Protein AF-A0A7S1F9R4-F1 (afdb_monomer)

Nearest PDB structures (foldseek):
  4js2-assembly1_A  TM=7.825E-01  e=1.448E-15  Homo sapiens
  5bo8-assembly1_B  TM=6.318E-01  e=1.437E-09  Homo sapiens
  5bo9-assembly1_A  TM=6.375E-01  e=2.080E-09  Homo sapiens
  5bo6-assembly1_A  TM=6.435E-01  e=1.528E-09  Homo sapiens
  5bo9-assembly1_B  TM=6.107E-01  e=9.334E-10  Homo sapiens

Radius of gyration: 26.13 Å; Cα contacts (8 Å, |Δi|>4): 591; chains: 1; bounding box: 74×74×61 Å

InterPro domains:
  IPR001675 Glycosyl transferase family 29 [PF00777] (123-330)
  IPR038578 GT29-like superfamiliy [G3DSA:3.90.1480.20] (81-350)

Organism: Noctiluca scintillans (NCBI:txid2966)

Secondary structure (DSSP, 8-state):
----------------------------------PPPP-----------PPPHHHHHHHHHHHHHHHHHH-----------------HHHHH--SHHHHHHHHHHHHHSTTTSGGGEEETTSPBSPP--SEEEEE--BGGGGG---HHHHTTSSEEEEETT---TT-HHHH-S--SEEEE-HHHHHHHHTTSSGGG--TT-EEEE--STTTTSS--SS-HHHHHHHHHHHHHH-TTSEEEEE-SHHHHHHHHHHHHHH---S-SS-S-HHHHHHHHHHHH-SEEEEET-S--TTGGGS-SBTTBTT----STTT-TTHHHHHHHHHHT---S-HHHHSEEEEE-GGG-----

pLDDT: mean 75.95, std 26.46, range [22.39, 98.88]

Sequence (352 aa):
RKVQCSKFVCIMLLSGVAGFLLLHGFFVFSCGAVSPRFLSLHSTDADPVLPSPAQMLAAARTASVTAGKALNVSWPHLPTLFSVARGSEAQRLSSQHELLCNLKQTILLDGVRLRTMAAYNGPTVPHNGGTCAVVSSSGVLSRHTHGAAIDAADHIFRFNLAPTLGQGLLSGRREEYRFVNEKVLGMWTNWEEVEMLQPGIKYSASCSLCGVGTNQAVTADQYVDLVMQVSRTHPGVQMFASDLKLEFVLKEFFDRLYGVGPSPAGVTTGAVGMAVALATCDEVRAYGMADSSAASSAPYHYWDPTHFGLDDIHHRTFNAEKDLWRRLASNSDVDATDVAVIPGLSRVQCPR

Mean predicted aligned error: 13.95 Å

Solvent-accessible surface area (backbone atoms only — not comparable to full-atom values): 20298 Å² total; per-residue (Å²): 143,83,85,79,86,75,87,76,85,79,81,82,77,89,76,90,79,90,86,90,87,83,91,88,86,89,86,88,85,86,87,84,91,79,87,79,84,89,78,92,76,87,86,76,93,71,84,82,79,76,74,51,73,69,53,52,53,50,51,51,52,52,50,54,57,50,54,62,66,72,49,85,66,77,72,70,78,75,72,94,68,82,70,70,71,65,14,78,48,42,66,65,51,70,47,45,66,53,46,52,38,55,50,38,50,64,49,62,38,94,90,39,37,61,66,36,33,24,25,87,90,55,67,43,71,69,77,68,44,58,39,30,22,37,45,47,58,31,12,43,36,65,80,46,71,43,3,66,66,42,57,66,35,78,39,31,38,38,50,65,86,62,73,41,83,96,29,38,58,33,70,8,69,70,73,37,33,40,34,29,38,54,67,57,38,50,34,43,66,71,68,40,77,47,86,73,69,47,71,82,34,37,35,35,40,42,58,30,36,43,54,54,18,79,30,59,90,37,46,62,67,56,47,52,49,37,58,48,47,43,48,68,76,40,73,70,44,50,51,28,34,51,75,50,55,56,45,41,53,51,35,52,49,47,31,59,31,38,56,56,62,91,22,46,25,19,41,53,65,64,55,55,49,48,54,51,44,31,67,24,16,47,29,30,40,26,35,38,49,34,58,35,79,56,52,82,80,28,26,41,30,50,91,37,86,82,48,69,66,77,64,43,84,46,21,50,45,51,64,59,51,14,45,47,44,38,55,47,26,78,58,88,54,27,62,83,66,38,41,23,40,27,74,4,46,81,73,58,86,60,88,132

Structure (mmCIF, N/CA/C/O backbone):
data_AF-A0A7S1F9R4-F1
#
_entry.id   AF-A0A7S1F9R4-F1
#
loop_
_atom_site.group_PDB
_atom_site.id
_atom_site.type_symbol
_atom_site.label_atom_id
_atom_site.label_alt_id
_atom_site.label_comp_id
_atom_site.label_asym_id
_atom_site.label_entity_id
_atom_site.label_seq_id
_atom_site.pdbx_PDB_ins_code
_atom_site.Cartn_x
_atom_site.Cartn_y
_atom_site.Cartn_z
_atom_site.occupancy
_atom_site.B_iso_or_equiv
_atom_site.auth_seq_id
_atom_site.auth_comp_id
_ato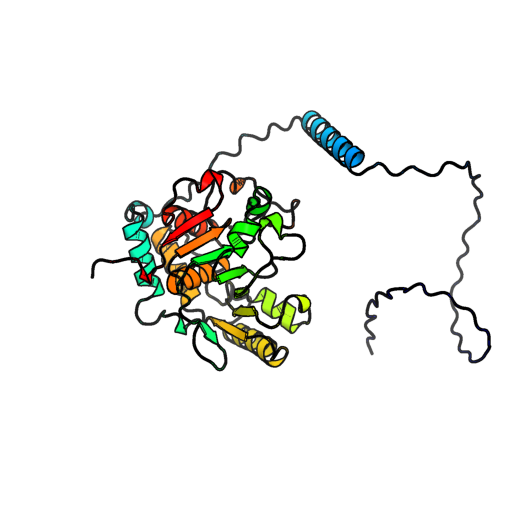m_site.auth_asym_id
_atom_site.auth_atom_id
_atom_site.pdbx_PDB_model_num
ATOM 1 N N . ARG A 1 1 ? -22.858 37.198 12.235 1.00 38.06 1 ARG A N 1
ATOM 2 C CA . ARG A 1 1 ? -23.026 37.680 10.841 1.00 38.06 1 ARG A CA 1
ATOM 3 C C . ARG A 1 1 ? -21.720 37.487 10.076 1.00 38.06 1 ARG A C 1
ATOM 5 O O . ARG A 1 1 ? -20.854 38.343 10.154 1.00 38.06 1 ARG A O 1
ATOM 12 N N . LYS A 1 2 ? -21.597 36.366 9.369 1.00 26.11 2 LYS A N 1
ATOM 13 C CA . LYS A 1 2 ? -20.802 36.179 8.148 1.00 26.11 2 LYS A CA 1
ATOM 14 C C . LYS A 1 2 ? -21.573 35.104 7.384 1.00 26.11 2 LYS A C 1
ATOM 16 O O . LYS A 1 2 ? -21.670 33.981 7.855 1.00 26.11 2 LYS A O 1
ATOM 21 N N . VAL A 1 3 ? -22.274 35.515 6.333 1.00 26.28 3 VAL A N 1
ATOM 22 C CA . VAL A 1 3 ? -23.028 34.621 5.448 1.00 26.28 3 VAL A CA 1
ATOM 23 C C . VAL A 1 3 ? -22.028 34.138 4.409 1.00 26.28 3 VAL A C 1
ATOM 25 O O . VAL A 1 3 ? -21.423 34.954 3.719 1.00 26.28 3 VAL A O 1
ATOM 28 N N . GLN A 1 4 ? -21.797 32.833 4.366 1.00 26.23 4 GLN A N 1
ATOM 29 C CA . GLN A 1 4 ? -20.890 32.192 3.425 1.00 26.23 4 GLN A CA 1
ATOM 30 C C . GLN A 1 4 ? -21.742 31.709 2.247 1.00 26.23 4 GLN A C 1
ATOM 32 O O . GLN A 1 4 ? -22.592 30.834 2.401 1.00 26.23 4 GLN A O 1
ATOM 37 N N . CYS A 1 5 ? -21.581 32.349 1.088 1.00 26.25 5 CYS A N 1
ATOM 38 C CA . CYS A 1 5 ? -22.280 31.968 -0.134 1.00 26.25 5 CYS A CA 1
ATOM 39 C C . CYS A 1 5 ? -21.805 30.582 -0.581 1.00 26.25 5 CYS A C 1
ATOM 41 O O . CYS A 1 5 ? -20.669 30.420 -1.024 1.00 26.25 5 CYS A O 1
ATOM 43 N N . SER A 1 6 ? -22.688 29.593 -0.472 1.00 28.16 6 SER A N 1
ATOM 44 C CA . SER A 1 6 ? -22.505 28.282 -1.090 1.00 28.16 6 SER A CA 1
ATOM 45 C C . SER A 1 6 ? -22.697 28.415 -2.600 1.00 28.16 6 SER A C 1
ATOM 47 O O . SER A 1 6 ? -23.710 28.947 -3.058 1.00 28.16 6 SER A O 1
ATOM 49 N N . LYS A 1 7 ? -21.724 27.937 -3.382 1.00 27.83 7 LYS A N 1
ATOM 50 C CA . LYS A 1 7 ? -21.878 27.718 -4.823 1.00 27.83 7 LYS A CA 1
ATOM 51 C C . LYS A 1 7 ? -22.879 26.577 -5.021 1.00 27.83 7 LYS A C 1
ATOM 53 O O . LYS A 1 7 ? -22.506 25.414 -4.956 1.00 27.83 7 LYS A O 1
ATOM 58 N N . PHE A 1 8 ? -24.145 26.907 -5.256 1.00 26.06 8 PHE A N 1
ATOM 59 C CA . PHE A 1 8 ? -25.104 25.952 -5.803 1.00 26.06 8 PHE A CA 1
ATOM 60 C C . PHE A 1 8 ? -24.901 25.876 -7.317 1.00 26.06 8 PHE A C 1
ATOM 62 O O . PHE A 1 8 ? -25.168 26.834 -8.041 1.00 26.06 8 PHE A O 1
ATOM 69 N N . VAL A 1 9 ? -24.417 24.730 -7.793 1.00 24.84 9 VAL A N 1
ATOM 70 C CA . VAL A 1 9 ? -24.520 24.351 -9.203 1.00 24.84 9 VAL A CA 1
ATOM 71 C C . VAL A 1 9 ? -25.974 23.956 -9.440 1.00 24.84 9 VAL A C 1
ATOM 73 O O . VAL A 1 9 ? -26.432 22.908 -8.997 1.00 24.84 9 VAL A O 1
ATOM 76 N N . CYS A 1 10 ? -26.719 24.842 -10.094 1.00 22.67 10 CYS A N 1
ATOM 77 C CA . CYS A 1 10 ? -28.071 24.564 -10.547 1.00 22.67 10 CYS A CA 1
ATOM 78 C C . CYS A 1 10 ? -27.974 23.758 -11.850 1.00 22.67 10 CYS A C 1
ATOM 80 O O . CYS A 1 10 ? -27.590 24.295 -12.889 1.00 22.67 10 CYS A O 1
ATOM 82 N N . ILE A 1 11 ? -28.280 22.461 -11.792 1.00 25.50 11 ILE A N 1
ATOM 83 C CA . ILE A 1 11 ? -28.490 21.637 -12.985 1.00 25.50 11 ILE A CA 1
ATOM 84 C C . ILE A 1 11 ? -29.839 22.065 -13.573 1.00 25.50 11 ILE A C 1
ATOM 86 O O . ILE A 1 11 ? -30.894 21.706 -13.052 1.00 25.50 11 ILE A O 1
ATOM 90 N N . MET A 1 12 ? -29.817 22.863 -14.644 1.00 23.34 12 MET A N 1
ATOM 91 C CA . MET A 1 12 ? -31.010 23.100 -15.457 1.00 23.34 12 MET A CA 1
ATOM 92 C C . MET A 1 12 ? -31.365 21.811 -16.204 1.00 23.34 12 MET A C 1
ATOM 94 O O . MET A 1 12 ? -30.753 21.470 -17.214 1.00 23.34 12 MET A O 1
ATOM 98 N N . LEU A 1 13 ? -32.390 21.117 -15.716 1.00 25.91 13 LEU A N 1
ATOM 99 C CA . LEU A 1 13 ? -33.173 20.188 -16.518 1.00 25.91 13 LEU A CA 1
ATOM 100 C C . LEU A 1 13 ? -34.114 21.007 -17.408 1.00 25.91 13 LEU A C 1
ATOM 102 O O . LEU A 1 13 ? -35.089 21.593 -16.940 1.00 25.91 13 LEU A O 1
ATOM 106 N N . LEU A 1 14 ? -33.809 21.052 -18.704 1.00 26.67 14 LEU A N 1
ATOM 107 C CA . LEU A 1 14 ? -34.729 21.527 -19.731 1.00 26.67 14 LEU A CA 1
ATOM 108 C C . LEU A 1 14 ? -35.898 20.539 -19.843 1.00 26.67 14 LEU A C 1
ATOM 110 O O . LEU A 1 14 ? -35.765 19.470 -20.431 1.00 26.67 14 LEU A O 1
ATOM 114 N N . SER A 1 15 ? -37.058 20.913 -19.313 1.00 31.00 15 SER A N 1
ATOM 115 C CA . SER A 1 15 ? -38.340 20.376 -19.771 1.00 31.00 15 SER A CA 1
ATOM 116 C C . SER A 1 15 ? -39.285 21.552 -19.991 1.00 31.00 15 SER A C 1
ATOM 118 O O . SER A 1 15 ? -39.686 22.244 -19.059 1.00 31.00 15 SER A O 1
ATOM 120 N N . GLY A 1 16 ? -39.540 21.857 -21.261 1.00 25.91 16 GLY A N 1
ATOM 121 C CA . GLY A 1 16 ? -40.455 22.912 -21.664 1.00 25.91 16 GLY A CA 1
ATOM 122 C C . GLY A 1 16 ? -41.860 22.353 -21.816 1.00 25.91 16 GLY A C 1
ATOM 123 O O . GLY A 1 16 ? -42.092 21.575 -22.732 1.00 25.91 16 GLY A O 1
ATOM 124 N N . VAL A 1 17 ? -42.790 22.790 -20.965 1.00 29.62 17 VAL A N 1
ATOM 125 C CA . VAL A 1 17 ? -44.223 22.874 -21.282 1.00 29.62 17 VAL A CA 1
ATOM 126 C C . VAL A 1 17 ? -44.795 24.111 -20.574 1.00 29.62 17 VAL A C 1
ATOM 128 O O . VAL A 1 17 ? -44.450 24.411 -19.436 1.00 29.62 17 VAL A O 1
ATOM 131 N N . ALA A 1 18 ? -45.609 24.860 -21.313 1.00 30.45 18 ALA A N 1
ATOM 132 C CA . ALA A 1 18 ? -46.103 26.208 -21.048 1.00 30.45 18 ALA A CA 1
ATOM 133 C C . ALA A 1 18 ? -47.090 26.351 -19.867 1.00 30.45 18 ALA A C 1
ATOM 135 O O . ALA A 1 18 ? -47.850 25.432 -19.576 1.00 30.45 18 ALA A O 1
ATOM 136 N N . GLY A 1 19 ? -47.172 27.556 -19.279 1.00 27.08 19 GLY A N 1
ATOM 137 C CA . GLY A 1 19 ? -48.288 27.959 -18.407 1.00 27.08 19 GLY A CA 1
ATOM 138 C C . GLY A 1 19 ? -48.061 29.268 -17.631 1.00 27.08 19 GLY A C 1
ATOM 139 O O . GLY A 1 19 ? -47.120 29.373 -16.860 1.00 27.08 19 GLY A O 1
ATOM 140 N N . PHE A 1 20 ? -48.925 30.260 -17.864 1.00 27.08 20 PHE A N 1
ATOM 141 C CA . PHE A 1 20 ? -48.935 31.648 -17.359 1.00 27.08 20 PHE A CA 1
ATOM 142 C C . PHE A 1 20 ? -49.346 31.840 -15.873 1.00 27.08 20 PHE A C 1
ATOM 144 O O . PHE A 1 20 ? -50.012 30.974 -15.319 1.00 27.08 20 PHE A O 1
ATOM 151 N N . LEU A 1 21 ? -49.085 33.070 -15.365 1.00 25.28 21 LEU A N 1
ATOM 152 C CA . LEU A 1 21 ? -49.676 33.865 -14.240 1.00 25.28 21 LEU A CA 1
ATOM 153 C C . LEU A 1 21 ? -48.708 34.149 -13.061 1.00 25.28 21 LEU A C 1
ATOM 155 O O . LEU A 1 21 ? -48.327 33.239 -12.342 1.00 25.28 21 LEU A O 1
ATOM 159 N N . LEU A 1 22 ? -48.108 35.350 -12.941 1.00 24.30 22 LEU A N 1
ATOM 160 C CA . LEU A 1 22 ? -48.592 36.686 -12.486 1.00 24.30 22 LEU A CA 1
ATOM 161 C C . LEU A 1 22 ? -48.424 36.952 -10.963 1.00 24.30 22 LEU A C 1
ATOM 163 O O . LEU A 1 22 ? -49.172 36.398 -10.172 1.00 24.30 22 LEU A O 1
ATOM 167 N N . LEU A 1 23 ? -47.501 37.895 -10.653 1.00 23.89 23 LEU A N 1
ATOM 168 C CA . LEU A 1 23 ? -47.468 38.960 -9.602 1.00 23.89 23 LEU A CA 1
ATOM 169 C C . LEU A 1 23 ? -47.674 38.561 -8.113 1.00 23.89 23 LEU A C 1
ATOM 171 O O . LEU A 1 23 ? -48.545 37.775 -7.794 1.00 23.89 23 LEU A O 1
ATOM 175 N N . HIS A 1 24 ? -46.968 39.067 -7.090 1.00 25.34 24 HIS A N 1
ATOM 176 C CA . HIS A 1 24 ? -46.414 40.396 -6.769 1.00 25.34 24 HIS A CA 1
ATOM 177 C C . HIS A 1 24 ? -45.366 40.275 -5.629 1.00 25.34 24 HIS A C 1
ATOM 179 O O . HIS A 1 24 ? -45.478 39.371 -4.807 1.00 25.34 24 HIS A O 1
ATOM 185 N N . GLY A 1 25 ? -44.465 41.263 -5.469 1.00 23.95 25 GLY A N 1
ATOM 186 C CA . GLY A 1 25 ? -43.929 41.615 -4.136 1.00 23.95 25 GLY A CA 1
ATOM 187 C C . GLY A 1 25 ? -42.475 42.097 -4.076 1.00 23.95 25 GLY A C 1
ATOM 188 O O . GLY A 1 25 ? -41.561 41.296 -3.964 1.00 23.95 25 GLY A O 1
ATOM 189 N N . PHE A 1 26 ? -42.282 43.416 -4.116 1.00 22.89 26 PHE A N 1
ATOM 190 C CA . PHE A 1 26 ? -41.018 44.165 -4.058 1.00 22.89 26 PHE A CA 1
ATOM 191 C C . PHE A 1 26 ? -40.194 43.977 -2.764 1.00 22.89 26 PHE A C 1
ATOM 193 O O . PHE A 1 26 ? -40.776 43.915 -1.691 1.00 22.89 26 PHE A O 1
ATOM 200 N N . PHE A 1 27 ? -38.857 44.091 -2.850 1.00 23.61 27 PHE A N 1
ATOM 201 C CA . PHE A 1 27 ? -38.107 45.180 -2.192 1.00 23.61 27 PHE A CA 1
ATOM 202 C C . PHE A 1 27 ? -36.740 45.416 -2.860 1.00 23.61 27 PHE A C 1
ATOM 204 O O . PHE A 1 27 ? -35.971 44.499 -3.131 1.00 23.61 27 PHE A O 1
ATOM 211 N N . VAL A 1 28 ? -36.494 46.693 -3.144 1.00 22.69 28 VAL A N 1
ATOM 212 C CA . VAL A 1 28 ? -35.350 47.297 -3.837 1.00 22.69 28 VAL A CA 1
ATOM 213 C C . VAL A 1 28 ? -34.252 47.635 -2.828 1.00 22.69 28 VAL A C 1
ATOM 215 O O . VAL A 1 28 ? -34.562 48.195 -1.782 1.00 22.69 28 VAL A O 1
ATOM 218 N N . PHE A 1 29 ? -32.981 47.432 -3.187 1.00 23.36 29 PHE A N 1
ATOM 219 C CA . PHE A 1 29 ? -31.906 48.358 -2.812 1.00 23.36 29 PHE A CA 1
ATOM 220 C C . PHE A 1 29 ? -30.959 48.557 -4.002 1.00 23.36 29 PHE A C 1
ATOM 222 O O . PHE A 1 29 ? -30.421 47.609 -4.565 1.00 23.36 29 PHE A O 1
ATOM 229 N N . SER A 1 30 ? -30.825 49.821 -4.396 1.00 22.39 30 SER A N 1
ATOM 230 C CA . SER A 1 30 ? -30.003 50.337 -5.490 1.00 22.39 30 SER A CA 1
ATOM 231 C C . SER A 1 30 ? -28.603 50.688 -4.987 1.00 22.39 30 SER A C 1
ATOM 233 O O . SER A 1 30 ? -28.495 51.241 -3.894 1.00 22.39 30 SER A O 1
ATOM 235 N N . CYS A 1 31 ? -27.562 50.441 -5.791 1.00 22.72 31 CYS A N 1
ATOM 236 C CA . CYS A 1 31 ? -26.607 51.490 -6.174 1.00 22.72 31 CYS A CA 1
ATOM 237 C C . CYS A 1 31 ? -25.610 51.008 -7.244 1.00 22.72 31 CYS A C 1
ATOM 239 O O . CYS A 1 31 ? -24.979 49.968 -7.077 1.00 22.72 31 CYS A O 1
ATOM 241 N N . GLY A 1 32 ? -25.400 51.836 -8.276 1.00 23.31 32 GLY A N 1
ATOM 242 C CA . GLY A 1 32 ? -24.143 51.889 -9.035 1.00 23.31 32 GLY A CA 1
ATOM 243 C C . GLY A 1 32 ? -24.205 51.457 -10.501 1.00 23.31 32 GLY A C 1
ATOM 244 O O . GLY A 1 32 ? -23.735 50.381 -10.847 1.00 23.31 32 GLY A O 1
ATOM 245 N N . ALA A 1 33 ? -24.717 52.326 -11.377 1.00 24.28 33 ALA A N 1
ATOM 246 C CA . ALA A 1 33 ? -24.547 52.205 -12.823 1.00 24.28 33 ALA A CA 1
ATOM 247 C C . ALA A 1 33 ? -23.170 52.743 -13.256 1.00 24.28 33 ALA A C 1
ATOM 249 O O . ALA A 1 33 ? -22.833 53.888 -12.958 1.00 24.28 33 ALA A O 1
ATOM 250 N N . VAL A 1 34 ? -22.417 51.951 -14.023 1.00 26.95 34 VAL A N 1
ATOM 251 C CA . VAL A 1 34 ? -21.346 52.432 -14.909 1.00 26.95 34 VAL A CA 1
ATOM 252 C C . VAL A 1 34 ? -21.624 51.859 -16.299 1.00 26.95 34 VAL A C 1
ATOM 254 O O . VAL A 1 34 ? -21.733 50.651 -16.484 1.00 26.95 34 VAL A O 1
ATOM 257 N N . SER A 1 35 ? -21.819 52.762 -17.255 1.00 26.02 35 SER A N 1
ATOM 258 C CA . SER A 1 35 ? -22.168 52.496 -18.653 1.00 26.02 35 SER A CA 1
ATOM 259 C C . SER A 1 35 ? -20.985 51.919 -19.443 1.00 26.02 35 SER A C 1
ATOM 261 O O . SER A 1 35 ? -19.880 52.451 -19.310 1.00 26.02 35 SER A O 1
ATOM 263 N N . PRO A 1 36 ? -21.184 50.932 -20.337 1.00 30.08 36 PRO A N 1
ATOM 264 C CA . PRO A 1 36 ? -20.263 50.683 -21.431 1.00 30.08 36 PRO A CA 1
ATOM 265 C C . PRO A 1 36 ? -20.823 51.225 -22.752 1.00 30.08 36 PRO A C 1
ATOM 267 O O . PRO A 1 36 ? -21.948 50.942 -23.166 1.00 30.08 36 PRO A O 1
ATOM 270 N N . ARG A 1 37 ? -19.982 52.010 -23.430 1.00 25.92 37 ARG A N 1
ATOM 271 C CA . ARG A 1 37 ? -20.163 52.458 -24.812 1.00 25.92 37 ARG A CA 1
ATOM 272 C C . ARG A 1 37 ? -20.287 51.256 -25.752 1.00 25.92 37 ARG A C 1
ATOM 274 O O . ARG A 1 37 ? -19.451 50.358 -25.727 1.00 25.92 37 ARG A O 1
ATOM 281 N N . PHE A 1 38 ? -21.289 51.316 -26.623 1.00 25.30 38 PHE A N 1
ATOM 282 C CA . PHE A 1 38 ? -21.416 50.484 -27.813 1.00 25.30 38 PHE A CA 1
ATOM 283 C C . PHE A 1 38 ? -20.233 50.717 -28.765 1.00 25.30 38 PHE A C 1
ATOM 285 O O . PHE A 1 38 ? -19.965 51.852 -29.160 1.00 25.30 38 PHE A O 1
ATOM 292 N N . LEU A 1 39 ? -19.586 49.632 -29.185 1.00 26.33 39 LEU A N 1
ATOM 293 C CA . LEU A 1 39 ? -18.803 49.567 -30.416 1.00 26.33 39 LEU A CA 1
ATOM 294 C C . LEU A 1 39 ? -19.370 48.420 -31.252 1.00 26.33 39 LEU A C 1
ATOM 296 O O . LEU A 1 39 ? -19.278 47.252 -30.886 1.00 26.33 39 LEU A O 1
ATOM 300 N N . SER A 1 40 ? -20.018 48.805 -32.347 1.00 26.56 40 SER A N 1
ATOM 301 C CA . SER A 1 40 ? -20.500 47.929 -33.410 1.00 26.56 40 SER A CA 1
ATOM 302 C C . SER A 1 40 ? -19.309 47.364 -34.181 1.00 26.56 40 SER A C 1
ATOM 304 O O . SER A 1 40 ? -18.517 48.136 -34.721 1.00 26.56 40 SER A O 1
ATOM 306 N N . LEU A 1 41 ? -19.214 46.040 -34.287 1.00 27.34 41 LEU A N 1
ATOM 307 C CA . LEU A 1 41 ? -18.393 45.358 -35.286 1.00 27.34 41 LEU A CA 1
ATOM 308 C C . LEU A 1 41 ? -19.273 44.340 -36.015 1.00 27.34 41 LEU A C 1
ATOM 310 O O . LEU A 1 41 ? -19.926 43.505 -35.395 1.00 27.34 41 LEU A O 1
ATOM 314 N N . HIS A 1 42 ? -19.319 44.488 -37.338 1.00 29.83 42 HIS A N 1
ATOM 315 C CA . HIS A 1 42 ? -20.077 43.670 -38.276 1.00 29.83 42 HIS A CA 1
ATOM 316 C C . HIS A 1 42 ? -19.730 42.179 -38.163 1.00 29.83 42 HIS A C 1
ATOM 318 O O . HIS A 1 42 ? -18.557 41.808 -38.212 1.00 29.83 42 HIS A O 1
ATOM 324 N N . SER A 1 43 ? -20.762 41.336 -38.079 1.00 28.81 43 SER A N 1
ATOM 325 C CA . SER A 1 43 ? -20.664 39.890 -38.258 1.00 28.81 43 SER A CA 1
ATOM 326 C C . SER A 1 43 ? -20.485 39.557 -39.740 1.00 28.81 43 SER A C 1
ATOM 328 O O . SER A 1 43 ? -21.242 40.020 -40.592 1.00 28.81 43 SER A O 1
ATOM 330 N N . THR A 1 44 ? -19.494 38.725 -40.042 1.00 32.69 44 THR A N 1
ATOM 331 C CA . THR A 1 44 ? -19.515 37.879 -41.238 1.00 32.69 44 THR A CA 1
ATOM 332 C C . THR A 1 44 ? -19.640 36.448 -40.740 1.00 32.69 44 THR A C 1
ATOM 334 O O . THR A 1 44 ? -18.852 36.009 -39.904 1.00 32.69 44 THR A O 1
ATOM 337 N N . ASP A 1 45 ? -20.709 35.787 -41.174 1.00 39.31 45 ASP A N 1
ATOM 338 C CA . ASP A 1 45 ? -21.071 34.426 -40.800 1.00 39.31 45 ASP A CA 1
ATOM 339 C C . ASP A 1 45 ? -20.046 33.419 -41.330 1.00 39.31 45 ASP A C 1
ATOM 341 O O . ASP A 1 45 ? -19.859 33.278 -42.539 1.00 39.31 45 ASP A O 1
ATOM 345 N N . ALA A 1 46 ? -19.424 32.688 -40.408 1.00 37.94 46 ALA A N 1
ATOM 346 C CA . ALA A 1 46 ? -18.921 31.338 -40.621 1.00 37.94 46 ALA A CA 1
ATOM 347 C C . ALA A 1 46 ? -18.797 30.664 -39.246 1.00 37.94 46 ALA A C 1
ATOM 349 O O . ALA A 1 46 ? -17.937 31.035 -38.444 1.00 37.94 46 ALA A O 1
ATOM 350 N N . ASP A 1 47 ? -19.665 29.692 -38.964 1.00 34.38 47 ASP A N 1
ATOM 351 C CA . ASP A 1 47 ? -19.565 28.866 -37.760 1.00 34.38 47 ASP A CA 1
ATOM 352 C C . ASP A 1 47 ? -18.197 28.157 -37.719 1.00 34.38 47 ASP A C 1
ATOM 354 O O . ASP A 1 47 ? -17.814 27.500 -38.697 1.00 34.38 47 ASP A O 1
ATOM 358 N N . PRO A 1 48 ? -17.429 28.241 -36.616 1.00 37.75 48 PRO A N 1
ATOM 359 C CA . PRO A 1 48 ? -16.175 27.516 -36.514 1.00 37.75 48 PRO A CA 1
ATOM 360 C C . PRO A 1 48 ? -16.467 26.021 -36.351 1.00 37.75 48 PRO A C 1
ATOM 362 O O . PRO A 1 48 ? -16.946 25.565 -35.313 1.00 37.75 48 PRO A O 1
ATOM 365 N N . VAL A 1 49 ? -16.146 25.238 -37.382 1.00 47.34 49 VAL A N 1
ATOM 366 C CA . VAL A 1 49 ? -16.140 23.773 -37.309 1.00 47.34 49 VAL A CA 1
ATOM 367 C C . VAL A 1 49 ? -15.090 23.350 -36.281 1.00 47.34 49 VAL A C 1
ATOM 369 O O . VAL A 1 49 ? -13.887 23.497 -36.506 1.00 47.34 49 VAL A O 1
ATOM 372 N N . LEU A 1 50 ? -15.544 22.836 -35.136 1.00 41.12 50 LEU A N 1
ATOM 373 C CA . LEU A 1 50 ? -14.666 22.261 -34.120 1.00 41.12 50 LEU A CA 1
ATOM 374 C C . LEU A 1 50 ? -13.939 21.031 -34.697 1.00 41.12 50 LEU A C 1
ATOM 376 O O . LEU A 1 50 ? -14.585 20.170 -35.303 1.00 41.12 50 LEU A O 1
ATOM 380 N N . PRO A 1 51 ? -12.609 20.921 -34.525 1.00 45.53 51 PRO A N 1
ATOM 381 C CA . PRO A 1 51 ? -11.849 19.791 -35.039 1.00 45.53 51 PRO A CA 1
ATOM 382 C C . PRO A 1 51 ? -12.298 18.489 -34.372 1.00 45.53 51 PRO A C 1
ATOM 384 O O . PRO A 1 51 ? -12.551 18.436 -33.169 1.00 45.53 51 PRO A O 1
ATOM 387 N N . SER A 1 52 ? -12.360 17.411 -35.153 1.00 52.88 52 SER A N 1
ATOM 388 C CA . SER A 1 52 ? -12.645 16.077 -34.619 1.00 52.88 52 SER A CA 1
ATOM 389 C C . SER A 1 52 ? -11.571 15.645 -33.604 1.00 52.88 52 SER A C 1
ATOM 391 O O . SER A 1 52 ? -10.416 16.077 -33.705 1.00 52.88 52 SER A O 1
ATOM 393 N N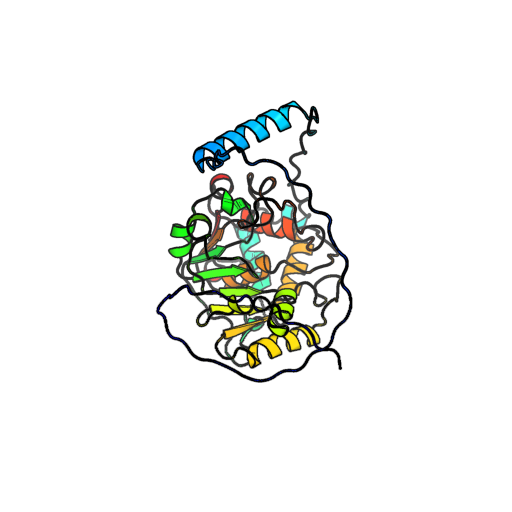 . PRO A 1 53 ? -11.880 14.730 -32.665 1.00 42.06 53 PRO A N 1
ATOM 394 C CA . PRO A 1 53 ? -10.903 14.227 -31.695 1.00 42.06 53 PRO A CA 1
ATOM 395 C C . PRO A 1 53 ? -9.619 13.687 -32.343 1.00 42.06 53 PRO A C 1
ATOM 397 O O . PRO A 1 53 ? -8.527 13.866 -31.808 1.00 42.06 53 PRO A O 1
ATOM 400 N N . ALA A 1 54 ? -9.724 13.096 -33.538 1.00 43.53 54 ALA A N 1
ATOM 401 C CA . ALA A 1 54 ? -8.576 12.626 -34.311 1.00 43.53 54 ALA A CA 1
ATOM 402 C C . ALA A 1 54 ? -7.686 13.777 -34.821 1.00 43.53 54 ALA A C 1
ATOM 404 O O . ALA A 1 54 ? -6.460 13.665 -34.803 1.00 43.53 54 ALA A O 1
ATOM 405 N N . GLN A 1 55 ? -8.283 14.902 -35.223 1.00 44.53 55 GLN A N 1
ATOM 406 C CA . GLN A 1 55 ? -7.558 16.103 -35.650 1.00 44.53 55 GLN A CA 1
ATOM 407 C C . GLN A 1 55 ? -6.904 16.823 -34.467 1.00 44.53 55 GLN A C 1
ATOM 409 O O . GLN A 1 55 ? -5.774 17.290 -34.593 1.00 44.53 55 GLN A O 1
ATOM 414 N N . MET A 1 56 ? -7.553 16.842 -33.298 1.00 42.56 56 MET A N 1
ATOM 415 C CA . MET A 1 56 ? -6.948 17.360 -32.065 1.00 42.56 56 MET A CA 1
ATOM 416 C C . MET A 1 56 ? -5.758 16.501 -31.612 1.00 42.56 56 MET A C 1
ATOM 418 O O . MET A 1 56 ? -4.720 17.038 -31.224 1.00 42.56 56 MET A O 1
ATOM 422 N N . LEU A 1 57 ? -5.863 15.172 -31.732 1.00 40.56 57 LEU A N 1
ATOM 423 C CA . LEU A 1 57 ? -4.784 14.242 -31.389 1.00 40.56 57 LEU A CA 1
ATOM 424 C C . LEU A 1 57 ? -3.595 14.349 -32.359 1.00 40.56 57 LEU A C 1
ATOM 426 O O . LEU A 1 57 ? -2.440 14.289 -31.936 1.00 40.56 57 LEU A O 1
ATOM 430 N N . ALA A 1 58 ? -3.863 14.544 -33.654 1.00 40.47 58 ALA A N 1
ATOM 431 C CA . ALA A 1 58 ? -2.829 14.788 -34.655 1.00 40.47 58 ALA A CA 1
ATOM 432 C C . ALA A 1 58 ? -2.122 16.130 -34.412 1.00 40.47 58 ALA A C 1
ATOM 434 O O . ALA A 1 58 ? -0.893 16.161 -34.368 1.00 40.47 58 ALA A O 1
ATOM 435 N N . ALA A 1 59 ? -2.881 17.202 -34.149 1.00 41.25 59 ALA A N 1
ATOM 436 C CA . ALA A 1 59 ? -2.343 18.525 -33.838 1.00 41.25 59 ALA A CA 1
ATOM 437 C C . ALA A 1 59 ? -1.458 18.509 -32.579 1.00 41.25 59 ALA A C 1
ATOM 439 O O . ALA A 1 59 ? -0.358 19.065 -32.605 1.00 41.25 59 ALA A O 1
ATOM 440 N N . ALA A 1 60 ? -1.875 17.798 -31.524 1.00 39.81 60 ALA A N 1
ATOM 441 C CA . ALA A 1 60 ? -1.091 17.609 -30.302 1.00 39.81 60 ALA A CA 1
ATOM 442 C C . ALA A 1 60 ? 0.219 16.835 -30.549 1.00 39.81 60 ALA A C 1
ATOM 444 O O . ALA A 1 60 ? 1.262 17.197 -30.001 1.00 39.81 60 ALA A O 1
ATOM 445 N N . ARG A 1 61 ? 0.207 15.821 -31.428 1.00 39.59 61 ARG A N 1
ATOM 446 C CA . ARG A 1 61 ? 1.423 15.086 -31.825 1.00 39.59 61 ARG A CA 1
ATOM 447 C C . ARG A 1 61 ? 2.401 15.972 -32.601 1.00 39.59 61 ARG A C 1
ATOM 449 O O . ARG A 1 61 ? 3.589 15.967 -32.290 1.00 39.59 61 ARG A O 1
ATOM 456 N N . THR A 1 62 ? 1.931 16.784 -33.549 1.00 40.06 62 THR A N 1
ATOM 457 C CA . THR A 1 62 ? 2.790 17.747 -34.271 1.00 40.06 62 THR A CA 1
ATOM 458 C C . THR A 1 62 ? 3.299 18.880 -33.383 1.00 40.06 62 THR A C 1
ATOM 460 O O . THR A 1 62 ? 4.459 19.268 -33.512 1.00 40.06 62 THR A O 1
ATOM 463 N N . ALA A 1 63 ? 2.492 19.382 -32.444 1.00 38.31 63 ALA A N 1
ATOM 464 C CA . ALA A 1 63 ? 2.927 20.392 -31.479 1.00 38.31 63 ALA A CA 1
ATOM 465 C C . ALA A 1 63 ? 4.023 19.847 -30.546 1.00 38.31 63 ALA A C 1
ATOM 467 O O . ALA A 1 63 ? 5.009 20.536 -30.301 1.00 38.31 63 ALA A O 1
ATOM 468 N N . SER A 1 64 ? 3.918 18.584 -30.119 1.00 39.44 64 SER A N 1
ATOM 469 C CA . SER A 1 64 ? 4.931 17.912 -29.293 1.00 39.44 64 SER A CA 1
ATOM 470 C C . SER A 1 64 ? 6.251 17.675 -30.053 1.00 39.44 64 SER A C 1
ATOM 472 O O . SER A 1 64 ? 7.330 17.918 -29.513 1.00 39.44 64 SER A O 1
ATOM 474 N N . VAL A 1 65 ? 6.187 17.326 -31.347 1.00 38.12 65 VAL A N 1
ATOM 475 C CA . VAL A 1 65 ? 7.378 17.169 -32.214 1.00 38.12 65 VAL A CA 1
ATOM 476 C C . VAL A 1 65 ? 8.049 18.511 -32.536 1.00 38.12 65 VAL A C 1
ATOM 478 O O . VAL A 1 65 ? 9.274 18.582 -32.638 1.00 38.12 65 VAL A O 1
ATOM 481 N N . THR A 1 66 ? 7.272 19.588 -32.678 1.00 38.59 66 THR A N 1
ATOM 482 C CA . THR A 1 66 ? 7.806 20.923 -33.003 1.00 38.59 66 THR A CA 1
ATOM 483 C C . THR A 1 66 ? 8.357 21.626 -31.756 1.00 38.59 66 THR A C 1
ATOM 485 O O . THR A 1 66 ? 9.422 22.236 -31.826 1.00 38.59 66 THR A O 1
ATOM 488 N N . ALA A 1 67 ? 7.721 21.455 -30.590 1.00 36.72 67 ALA A N 1
ATOM 489 C CA . ALA A 1 67 ? 8.248 21.922 -29.304 1.00 36.72 67 ALA A CA 1
ATOM 490 C C . ALA A 1 67 ? 9.542 21.188 -28.904 1.00 36.72 67 ALA A C 1
ATOM 492 O O . ALA A 1 67 ? 10.477 21.820 -28.417 1.00 36.72 67 ALA A O 1
ATOM 493 N N . GLY A 1 68 ? 9.644 19.884 -29.199 1.00 35.66 68 GLY A N 1
ATOM 494 C CA . GLY A 1 68 ? 10.867 19.099 -28.995 1.00 35.66 68 GLY A CA 1
ATOM 495 C C . GLY A 1 68 ? 12.031 19.462 -29.928 1.00 35.66 68 GLY A C 1
ATOM 496 O O . GLY A 1 68 ? 13.174 19.153 -29.613 1.00 35.66 68 GLY A O 1
ATOM 497 N N . LYS A 1 69 ? 11.772 20.139 -31.059 1.00 36.34 69 LYS A N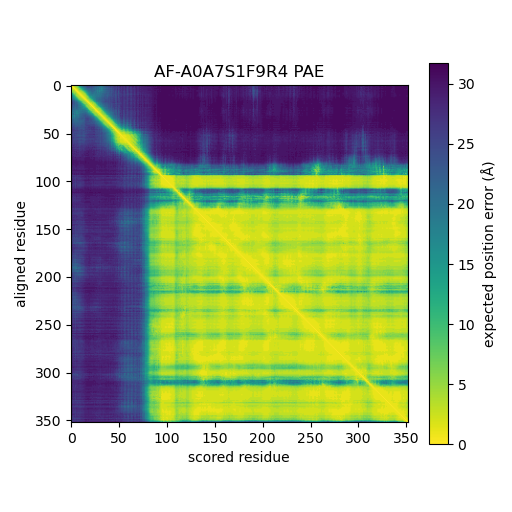 1
ATOM 498 C CA . LYS A 1 69 ? 12.816 20.647 -31.973 1.00 36.34 69 LYS A CA 1
ATOM 499 C C . LYS A 1 69 ? 13.213 22.104 -31.712 1.00 36.34 69 LYS A C 1
ATOM 501 O O . LYS A 1 69 ? 14.314 22.491 -32.087 1.00 36.34 69 LYS A O 1
ATOM 506 N N . ALA A 1 70 ? 12.341 22.907 -31.099 1.00 33.91 70 ALA A N 1
ATOM 507 C CA . ALA A 1 70 ? 12.595 24.328 -30.832 1.00 33.91 70 ALA A CA 1
ATOM 508 C C . ALA A 1 70 ? 13.315 24.584 -29.495 1.00 33.91 70 ALA A C 1
ATOM 510 O O . ALA A 1 70 ? 13.927 25.635 -29.314 1.00 33.91 70 ALA A O 1
ATOM 511 N N . LEU A 1 71 ? 13.293 23.620 -28.575 1.00 35.22 71 LEU A N 1
ATOM 512 C CA . LEU A 1 71 ? 14.090 23.649 -27.355 1.00 35.22 71 LEU A CA 1
ATOM 513 C C . LEU A 1 71 ? 15.271 22.705 -27.539 1.00 35.22 71 LEU A C 1
ATOM 515 O O . LEU A 1 71 ? 15.194 21.520 -27.233 1.00 35.22 71 LEU A O 1
ATOM 519 N N . ASN A 1 72 ? 16.381 23.251 -28.033 1.00 30.33 72 ASN A N 1
ATOM 520 C CA . ASN A 1 72 ? 17.683 22.586 -28.079 1.00 30.33 72 ASN A CA 1
ATOM 521 C C . ASN A 1 72 ? 18.280 22.482 -26.657 1.00 30.33 72 ASN A C 1
ATOM 523 O O . ASN A 1 72 ? 19.410 22.882 -26.393 1.00 30.33 72 ASN A O 1
ATOM 527 N N . VAL A 1 73 ? 17.467 22.008 -25.713 1.00 31.89 73 VAL A N 1
ATOM 528 C CA . VAL A 1 73 ? 17.886 21.603 -24.383 1.00 31.89 73 VAL A CA 1
ATOM 529 C C . VAL A 1 73 ? 18.188 20.127 -24.530 1.00 31.89 73 VAL A C 1
ATOM 531 O O . VAL A 1 73 ? 17.297 19.279 -24.493 1.00 31.89 73 VAL A O 1
ATOM 534 N N . SER A 1 74 ? 19.461 19.818 -24.756 1.00 25.92 74 SER A N 1
ATOM 535 C CA . SER A 1 74 ? 19.980 18.500 -24.436 1.00 25.92 74 SER A CA 1
ATOM 536 C C . SER A 1 74 ? 19.615 18.245 -22.979 1.00 25.92 74 SER A C 1
ATOM 538 O O . SER A 1 74 ? 20.237 18.823 -22.088 1.00 25.92 74 SER A O 1
ATOM 540 N N . TRP A 1 75 ? 18.575 17.448 -22.730 1.00 30.78 75 TRP A N 1
ATOM 541 C CA . TRP A 1 75 ? 18.399 16.830 -21.428 1.00 30.78 75 TRP A CA 1
ATOM 542 C C . TRP A 1 75 ? 19.693 16.054 -21.206 1.00 30.78 75 TRP A C 1
ATOM 544 O O . TRP A 1 75 ? 19.937 15.100 -21.954 1.00 30.78 75 TRP A O 1
ATOM 554 N N . PRO A 1 76 ? 20.583 16.485 -20.288 1.00 31.73 76 PRO A N 1
ATOM 555 C CA . PRO A 1 76 ? 21.707 15.641 -19.949 1.00 31.73 76 PRO A CA 1
ATOM 556 C C . PRO A 1 76 ? 21.064 14.337 -19.504 1.00 31.73 76 PRO A C 1
ATOM 558 O O . PRO A 1 76 ? 20.095 14.376 -18.743 1.00 31.73 76 PRO A O 1
ATOM 561 N N . HIS A 1 77 ? 21.513 13.221 -20.078 1.00 32.88 77 HIS A N 1
ATOM 562 C CA . HIS A 1 77 ? 21.091 11.887 -19.686 1.00 32.88 77 HIS A CA 1
ATOM 563 C C . HIS A 1 77 ? 20.919 11.874 -18.170 1.00 32.88 77 HIS A C 1
ATOM 565 O O . HIS A 1 77 ? 21.913 11.969 -17.450 1.00 32.88 77 HIS A O 1
ATOM 571 N N . LEU A 1 78 ? 19.664 11.869 -17.702 1.00 32.62 78 LEU A N 1
ATOM 572 C CA . LEU A 1 78 ? 19.379 11.705 -16.288 1.00 32.62 78 LEU A CA 1
ATOM 573 C C . LEU A 1 78 ? 20.049 10.380 -15.953 1.00 32.62 78 LEU A C 1
ATOM 575 O O . LEU A 1 78 ? 19.688 9.365 -16.560 1.00 32.62 78 LEU A O 1
ATOM 579 N N . PRO A 1 79 ? 21.102 10.385 -15.124 1.00 29.56 79 PRO A N 1
ATOM 580 C CA . PRO A 1 79 ? 21.811 9.162 -14.840 1.00 29.56 79 PRO A CA 1
ATOM 581 C C . PRO A 1 79 ? 20.772 8.208 -14.258 1.00 29.56 79 PRO A C 1
ATOM 583 O O . PRO A 1 79 ? 20.003 8.576 -13.370 1.00 29.56 79 PRO A O 1
ATOM 586 N N . THR A 1 80 ? 20.695 7.006 -14.821 1.00 37.94 80 THR A N 1
ATOM 587 C CA . THR A 1 80 ? 19.932 5.887 -14.276 1.00 37.94 80 THR A CA 1
ATOM 588 C C . THR A 1 80 ? 20.452 5.610 -12.866 1.00 37.94 80 THR A C 1
ATOM 590 O O . THR A 1 80 ? 21.373 4.821 -12.675 1.00 37.94 80 THR A O 1
ATOM 593 N N . LEU A 1 81 ? 19.919 6.325 -11.880 1.00 34.72 81 LEU A N 1
ATOM 594 C CA . LEU A 1 81 ? 20.286 6.251 -10.470 1.00 34.72 81 LEU A CA 1
ATOM 595 C C . LEU A 1 81 ? 19.022 5.998 -9.647 1.00 34.72 81 LEU A C 1
ATOM 597 O O . LEU A 1 81 ? 18.688 6.749 -8.743 1.00 34.72 81 LEU A O 1
ATOM 601 N N . PHE A 1 82 ? 18.328 4.906 -9.965 1.00 42.16 82 PHE A N 1
ATOM 602 C CA . PHE A 1 82 ? 17.383 4.255 -9.048 1.00 42.16 82 PHE A CA 1
ATOM 603 C C . PHE A 1 82 ? 18.025 3.073 -8.316 1.00 42.16 82 PHE A C 1
ATOM 605 O O . PHE A 1 82 ? 17.344 2.243 -7.730 1.00 42.16 82 PHE A O 1
ATOM 612 N N . SER A 1 83 ? 19.358 2.997 -8.278 1.00 44.47 83 SER A N 1
ATOM 613 C CA . SER A 1 83 ? 20.001 2.154 -7.277 1.00 44.47 83 SER A CA 1
ATOM 614 C C . SER A 1 83 ? 19.873 2.870 -5.939 1.00 44.47 83 SER A C 1
ATOM 616 O O . SER A 1 83 ? 20.757 3.648 -5.578 1.00 44.47 83 SER A O 1
ATOM 618 N N . VAL A 1 84 ? 18.794 2.605 -5.194 1.00 53.09 84 VAL A N 1
ATOM 619 C CA . VAL A 1 84 ? 18.777 2.872 -3.751 1.00 53.09 84 VAL A CA 1
ATOM 620 C C . VAL A 1 84 ? 20.098 2.343 -3.202 1.00 53.09 84 VAL A C 1
ATOM 622 O O . VAL A 1 84 ? 20.462 1.189 -3.452 1.00 53.09 84 VAL A O 1
ATOM 625 N N . ALA A 1 85 ? 20.871 3.201 -2.536 1.00 53.44 85 ALA A N 1
ATOM 626 C CA . ALA A 1 85 ? 22.103 2.772 -1.897 1.00 53.44 85 ALA A CA 1
ATOM 627 C C . ALA A 1 85 ? 21.716 1.736 -0.839 1.00 53.44 85 ALA A C 1
ATOM 629 O O . ALA A 1 85 ? 21.174 2.070 0.210 1.00 53.44 85 ALA A O 1
ATOM 630 N N . ARG A 1 86 ? 21.902 0.455 -1.166 1.00 62.47 86 ARG A N 1
ATOM 631 C CA . ARG A 1 86 ? 21.526 -0.649 -0.286 1.00 62.47 86 ARG A CA 1
ATOM 632 C C . ARG A 1 86 ? 22.347 -0.539 0.990 1.00 62.47 86 ARG A C 1
ATOM 634 O O . ARG A 1 86 ? 23.577 -0.548 0.917 1.00 62.47 86 ARG A O 1
ATOM 641 N N . GLY A 1 87 ? 21.668 -0.480 2.132 1.00 59.06 87 GLY A N 1
ATOM 642 C CA . GLY A 1 87 ? 22.300 -0.617 3.438 1.00 59.06 87 GLY A CA 1
ATOM 643 C C . GLY A 1 87 ? 23.086 -1.927 3.544 1.00 59.06 87 GLY A C 1
ATOM 644 O O . GLY A 1 87 ? 22.870 -2.878 2.785 1.00 59.06 87 GLY A O 1
ATOM 645 N N . SER A 1 88 ? 24.014 -1.992 4.496 1.00 59.12 88 SER A N 1
ATOM 646 C CA . SER A 1 88 ? 24.866 -3.172 4.701 1.00 59.12 88 SER A CA 1
ATOM 647 C C . SER A 1 88 ? 24.061 -4.446 4.993 1.00 59.12 88 SER A C 1
ATOM 649 O O . SER A 1 88 ? 24.488 -5.537 4.619 1.00 59.12 88 SER A O 1
ATOM 651 N N . GLU A 1 89 ? 22.875 -4.327 5.598 1.00 59.56 89 GLU A N 1
ATOM 652 C CA . GLU A 1 89 ? 21.965 -5.451 5.838 1.00 59.56 89 GLU A CA 1
ATOM 653 C C . GLU A 1 89 ? 21.199 -5.867 4.572 1.00 59.56 89 GLU A C 1
ATOM 655 O O . GLU A 1 89 ? 21.124 -7.061 4.292 1.00 59.56 89 GLU A O 1
ATOM 660 N N . ALA A 1 90 ? 20.734 -4.927 3.736 1.00 60.50 90 ALA A N 1
ATOM 661 C CA . ALA A 1 90 ? 20.129 -5.244 2.434 1.00 60.50 90 ALA A CA 1
ATOM 662 C C . ALA A 1 90 ? 21.100 -5.957 1.490 1.00 60.50 90 ALA A C 1
ATOM 664 O O . ALA A 1 90 ? 20.659 -6.742 0.652 1.00 60.50 90 ALA A O 1
ATOM 665 N N . GLN A 1 91 ? 22.399 -5.677 1.607 1.00 63.81 91 GLN A N 1
ATOM 666 C CA . GLN A 1 91 ? 23.443 -6.376 0.858 1.00 63.81 91 GLN A CA 1
ATOM 667 C C . GLN A 1 91 ? 23.720 -7.784 1.414 1.00 63.81 91 GLN A C 1
ATOM 669 O O . GLN A 1 91 ? 24.092 -8.666 0.644 1.00 63.81 91 GLN A O 1
ATOM 674 N N . ARG A 1 92 ? 23.518 -8.013 2.723 1.00 62.75 92 ARG A N 1
ATOM 675 C CA . ARG A 1 92 ? 23.672 -9.331 3.370 1.00 62.75 92 ARG A CA 1
ATOM 676 C C . ARG A 1 92 ? 22.468 -10.249 3.155 1.00 62.75 92 ARG A C 1
ATOM 678 O O . ARG A 1 92 ? 22.664 -11.410 2.819 1.00 62.75 92 ARG A O 1
ATOM 685 N N . LEU A 1 93 ? 21.246 -9.744 3.333 1.00 69.94 93 LEU A N 1
ATOM 686 C CA . LEU A 1 93 ? 19.999 -10.473 3.071 1.00 69.94 93 LEU A CA 1
ATOM 687 C C . LEU A 1 93 ? 19.744 -10.480 1.562 1.00 69.94 93 LEU A C 1
ATOM 689 O O . LEU A 1 93 ? 19.010 -9.651 1.019 1.00 69.94 93 LEU A O 1
ATOM 693 N N . SER A 1 94 ? 20.454 -11.361 0.868 1.00 69.56 94 SER A N 1
ATOM 694 C CA . SER A 1 94 ? 20.543 -11.328 -0.591 1.00 69.56 94 SER A CA 1
ATOM 695 C C . SER A 1 94 ? 19.458 -12.155 -1.276 1.00 69.56 94 SER A C 1
ATOM 697 O O . SER A 1 94 ? 19.073 -11.821 -2.398 1.00 69.56 94 SER A O 1
ATOM 699 N N . SER A 1 95 ? 18.922 -13.186 -0.615 1.00 89.44 95 SER A N 1
ATOM 700 C CA . SER A 1 95 ? 17.879 -14.024 -1.205 1.00 89.44 95 SER A CA 1
ATOM 701 C C . SER A 1 95 ? 16.470 -13.507 -0.904 1.00 89.44 95 SER A C 1
ATOM 703 O O . SER A 1 95 ? 16.178 -12.983 0.173 1.00 89.44 95 SER A O 1
ATOM 705 N N . GLN A 1 96 ? 15.558 -13.725 -1.854 1.00 93.69 96 GLN A N 1
ATOM 706 C CA . GLN A 1 96 ? 14.126 -13.466 -1.683 1.00 93.69 96 GLN A CA 1
ATOM 707 C C . GLN A 1 96 ? 13.577 -14.130 -0.409 1.00 93.69 96 GLN A C 1
ATOM 709 O O . GLN A 1 96 ? 12.815 -13.523 0.339 1.00 93.69 96 GLN A O 1
ATOM 714 N N . HIS A 1 97 ? 13.984 -15.374 -0.146 1.00 95.06 97 HIS A N 1
ATOM 715 C CA . HIS A 1 97 ? 13.511 -16.154 0.992 1.00 95.06 97 HIS A CA 1
ATOM 716 C C . HIS A 1 97 ? 13.916 -15.539 2.339 1.00 95.06 97 HIS A C 1
ATOM 718 O O . HIS A 1 97 ? 13.082 -15.411 3.233 1.00 95.06 97 HIS A O 1
ATOM 724 N N . GLU A 1 98 ? 15.171 -15.103 2.476 1.00 93.81 98 GLU A N 1
ATOM 725 C CA . GLU A 1 98 ? 15.654 -14.430 3.688 1.00 93.81 98 GLU A CA 1
ATOM 726 C C . GLU A 1 98 ? 14.904 -13.120 3.945 1.00 93.81 98 GLU A C 1
ATOM 728 O O . GLU A 1 98 ? 14.519 -12.845 5.082 1.00 93.81 98 GLU A O 1
ATOM 733 N N . LEU A 1 99 ? 14.642 -12.335 2.894 1.00 94.19 99 LEU A N 1
ATOM 734 C CA . LEU A 1 99 ? 13.880 -11.089 3.001 1.00 94.19 99 LEU A CA 1
ATOM 735 C C . LEU A 1 99 ? 12.428 -11.343 3.412 1.00 94.19 99 LEU A C 1
ATOM 737 O O . LEU A 1 99 ? 11.928 -10.678 4.319 1.00 94.19 99 LEU A O 1
ATOM 741 N N . LEU A 1 100 ? 11.769 -12.331 2.797 1.00 95.50 100 LEU A N 1
ATOM 742 C CA . LEU A 1 100 ? 10.417 -12.749 3.173 1.00 95.50 100 LEU A CA 1
ATOM 743 C C . LEU A 1 100 ? 10.365 -13.187 4.638 1.00 95.50 100 LEU A C 1
ATOM 745 O O . LEU A 1 100 ? 9.435 -12.820 5.352 1.00 95.50 100 LEU A O 1
ATOM 749 N N . CYS A 1 101 ? 11.366 -13.930 5.111 1.00 94.12 101 CYS A N 1
ATOM 750 C CA . CYS A 1 101 ? 11.428 -14.361 6.502 1.00 94.12 101 CYS A CA 1
ATOM 751 C C . CYS A 1 101 ? 11.701 -13.224 7.485 1.00 94.12 101 CYS A C 1
ATOM 753 O O . CYS A 1 101 ? 11.051 -13.167 8.529 1.00 94.12 101 CYS A O 1
ATOM 755 N N . ASN A 1 102 ? 12.588 -12.288 7.146 1.00 92.00 102 ASN A N 1
ATOM 756 C CA . ASN A 1 102 ? 12.843 -11.109 7.975 1.00 92.00 102 ASN A CA 1
ATOM 757 C C . ASN A 1 102 ? 11.588 -10.220 8.078 1.00 92.00 102 ASN A C 1
ATOM 759 O O . ASN A 1 102 ? 11.211 -9.779 9.167 1.00 92.00 102 ASN A O 1
ATOM 763 N N . LEU A 1 103 ? 10.883 -10.024 6.958 1.00 93.62 103 LEU A N 1
ATOM 764 C CA . LEU A 1 103 ? 9.624 -9.282 6.924 1.00 93.62 103 LEU A CA 1
ATOM 765 C C . LEU A 1 103 ? 8.518 -10.015 7.698 1.00 93.62 103 LEU A C 1
ATOM 767 O O . LEU A 1 103 ? 7.806 -9.398 8.489 1.00 93.62 103 LEU A O 1
ATOM 771 N N . LYS A 1 104 ? 8.412 -11.342 7.535 1.00 92.56 104 LYS A N 1
ATOM 772 C CA . LYS A 1 104 ? 7.480 -12.188 8.293 1.00 92.56 104 LYS A CA 1
ATOM 773 C C . LYS A 1 104 ? 7.690 -12.044 9.792 1.00 92.56 104 LYS A C 1
ATOM 775 O O . LYS A 1 104 ? 6.720 -11.859 10.520 1.00 92.56 104 LYS A O 1
ATOM 780 N N . GLN A 1 105 ? 8.937 -12.118 10.247 1.00 89.81 105 GLN A N 1
ATOM 781 C CA . GLN A 1 105 ? 9.277 -11.925 11.652 1.00 89.81 105 GLN A CA 1
ATOM 782 C C . GLN A 1 105 ? 8.893 -10.516 12.122 1.00 89.81 105 GLN A C 1
ATOM 784 O O . GLN A 1 105 ? 8.267 -10.369 13.163 1.00 89.81 105 GLN A O 1
ATOM 789 N N . THR A 1 106 ? 9.160 -9.487 11.321 1.00 89.38 106 THR A N 1
ATOM 790 C CA . THR A 1 106 ? 8.807 -8.099 11.661 1.00 89.38 106 THR A CA 1
ATOM 791 C C . THR A 1 106 ? 7.294 -7.893 11.818 1.00 89.38 106 THR A C 1
ATOM 793 O O . THR A 1 106 ? 6.863 -7.251 12.772 1.00 89.38 106 THR A O 1
AT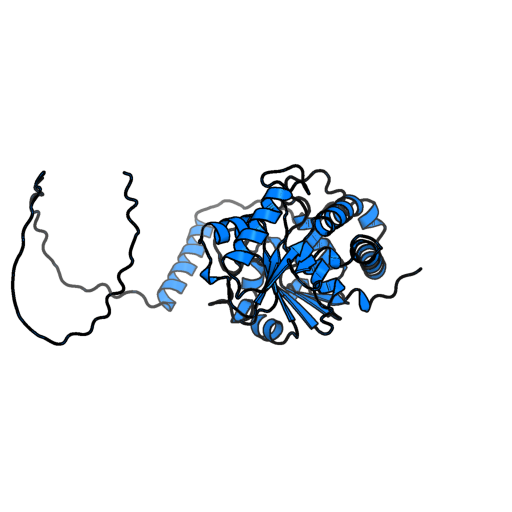OM 796 N N . ILE A 1 107 ? 6.478 -8.446 10.914 1.00 88.56 107 ILE A N 1
ATOM 797 C CA . ILE A 1 107 ? 5.022 -8.214 10.897 1.00 88.56 107 ILE A CA 1
ATOM 798 C C . ILE A 1 107 ? 4.267 -9.170 11.840 1.00 88.56 107 ILE A C 1
ATOM 800 O O . ILE A 1 107 ? 3.247 -8.791 12.416 1.00 88.56 107 ILE A O 1
ATOM 804 N N . LEU A 1 108 ? 4.727 -10.419 11.996 1.00 83.25 108 LEU A N 1
ATOM 805 C CA . LEU A 1 108 ? 3.973 -11.475 12.690 1.00 83.25 108 LEU A CA 1
ATOM 806 C C . LEU A 1 108 ? 4.497 -11.849 14.087 1.00 83.25 108 LEU A C 1
ATOM 808 O O . LEU A 1 108 ? 3.816 -12.618 14.770 1.00 83.25 108 LEU A O 1
ATOM 812 N N . LEU A 1 109 ? 5.655 -11.347 14.540 1.00 73.69 109 LEU A N 1
ATOM 813 C CA . LEU A 1 109 ? 6.124 -11.602 15.911 1.00 73.69 109 LEU A CA 1
ATOM 814 C C . LEU A 1 109 ? 5.269 -10.882 16.972 1.00 73.69 109 LEU A C 1
ATOM 816 O O . LEU A 1 109 ? 4.514 -9.940 16.702 1.00 73.69 109 LEU A O 1
ATOM 820 N N . ASP A 1 110 ? 5.361 -11.383 18.208 1.00 51.50 110 ASP A N 1
ATOM 821 C CA . ASP A 1 110 ? 4.512 -10.969 19.321 1.00 51.50 110 ASP A CA 1
ATOM 822 C C . ASP A 1 110 ? 4.593 -9.463 19.597 1.00 51.50 110 ASP A C 1
ATOM 824 O O . ASP A 1 110 ? 5.653 -8.883 19.814 1.00 51.50 110 ASP A O 1
ATOM 828 N N . GLY A 1 111 ? 3.418 -8.830 19.585 1.00 52.94 111 GLY A N 1
ATOM 829 C CA . GLY A 1 111 ? 3.242 -7.404 19.824 1.00 52.94 111 GLY A CA 1
ATOM 830 C C . GLY A 1 111 ? 2.885 -6.576 18.589 1.00 52.94 111 GLY A C 1
ATOM 831 O O . GLY A 1 111 ? 2.295 -5.527 18.796 1.00 52.94 111 GLY A O 1
ATOM 832 N N . VAL A 1 112 ? 3.181 -7.013 17.358 1.00 59.81 112 VAL A N 1
ATOM 833 C CA . VAL A 1 112 ? 2.896 -6.263 16.102 1.00 59.81 112 VAL A CA 1
ATOM 834 C C . VAL A 1 112 ? 1.741 -6.860 15.291 1.00 59.81 112 VAL A C 1
ATOM 836 O O . VAL A 1 112 ? 1.259 -6.217 14.365 1.00 59.81 112 VAL A O 1
ATOM 839 N N . ARG A 1 113 ? 1.270 -8.068 15.662 1.00 61.81 113 ARG A N 1
ATOM 840 C CA . ARG A 1 113 ? 0.131 -8.792 15.051 1.00 61.81 113 ARG A CA 1
ATOM 841 C C . ARG A 1 113 ? -0.917 -7.825 14.487 1.00 61.81 113 ARG A C 1
ATOM 843 O O . ARG A 1 113 ? -1.241 -6.870 15.180 1.00 61.81 113 ARG A O 1
ATOM 850 N N . LEU A 1 114 ? -1.572 -8.170 13.367 1.00 60.88 114 LEU A N 1
ATOM 851 C CA . LEU A 1 114 ? -2.679 -7.415 12.725 1.00 60.88 114 LEU A CA 1
ATOM 852 C C . LEU A 1 114 ? -3.801 -6.907 13.662 1.00 60.88 114 LEU A C 1
ATOM 854 O O . LEU A 1 114 ? -4.669 -6.166 13.223 1.00 60.88 114 LEU A O 1
ATOM 858 N N . ARG A 1 115 ? -3.789 -7.279 14.947 1.00 59.97 115 ARG A N 1
ATOM 859 C CA . ARG A 1 115 ? -4.449 -6.561 16.045 1.00 59.97 115 ARG A CA 1
ATOM 860 C C . ARG A 1 115 ? -4.171 -5.062 16.091 1.00 59.97 115 ARG A C 1
ATOM 862 O O . ARG A 1 115 ? -5.045 -4.349 16.563 1.00 59.97 115 ARG A O 1
ATOM 869 N N . THR A 1 116 ? -3.022 -4.609 15.594 1.00 60.81 116 THR A N 1
ATOM 870 C CA . THR A 1 116 ? -2.732 -3.182 15.396 1.00 60.81 116 THR A CA 1
ATOM 871 C C . THR A 1 116 ? -3.752 -2.526 14.471 1.00 60.81 116 THR A C 1
ATOM 873 O O . THR A 1 116 ? -4.046 -1.357 14.645 1.00 60.81 116 THR A O 1
ATOM 876 N N . MET A 1 117 ? -4.349 -3.294 13.552 1.00 73.88 117 MET A N 1
ATOM 877 C CA . MET A 1 117 ? -5.450 -2.890 12.683 1.00 73.88 117 MET A CA 1
ATOM 878 C C . MET A 1 117 ? -6.774 -3.431 13.239 1.00 73.88 117 MET A C 1
ATOM 880 O O . MET A 1 117 ? -7.252 -4.506 12.853 1.00 73.88 117 MET A O 1
ATOM 884 N N . ALA A 1 118 ? -7.372 -2.698 14.174 1.00 70.25 118 ALA A N 1
ATOM 885 C CA . ALA A 1 118 ? -8.642 -3.074 14.789 1.00 70.25 118 ALA A CA 1
ATOM 886 C C . ALA A 1 118 ? -9.799 -2.271 14.194 1.00 70.25 118 ALA A C 1
ATOM 888 O O . ALA A 1 118 ? -9.673 -1.071 13.940 1.00 70.25 118 ALA A O 1
ATOM 889 N N . ALA A 1 119 ? -10.950 -2.918 13.998 1.00 74.12 119 ALA A N 1
ATOM 890 C CA . ALA A 1 119 ? -12.186 -2.168 13.841 1.00 74.12 119 ALA A CA 1
ATOM 891 C C . ALA A 1 119 ? -12.466 -1.440 15.157 1.00 74.12 119 ALA A C 1
ATOM 893 O O . ALA A 1 119 ? -12.363 -2.051 16.221 1.00 74.12 119 ALA A O 1
ATOM 894 N N . TYR A 1 120 ? -12.852 -0.164 15.089 1.00 65.56 120 TYR A N 1
ATOM 895 C CA . TYR A 1 120 ? -12.983 0.679 16.284 1.00 65.56 120 TYR A CA 1
ATOM 896 C C . TYR A 1 120 ? -13.877 0.060 17.386 1.00 65.56 120 TYR A C 1
ATOM 898 O O . TYR A 1 120 ? -13.658 0.301 18.566 1.00 65.56 120 TYR A O 1
ATOM 906 N N . ASN A 1 121 ? -14.829 -0.807 17.014 1.00 57.19 121 ASN A N 1
ATOM 907 C CA . ASN A 1 121 ? -15.659 -1.600 17.930 1.00 57.19 121 ASN A CA 1
ATOM 908 C C . ASN A 1 121 ? -15.774 -3.079 17.507 1.00 57.19 121 ASN A C 1
ATOM 910 O O . ASN A 1 121 ? -16.845 -3.677 17.623 1.00 57.19 121 ASN A O 1
ATOM 914 N N . GLY A 1 122 ? -14.729 -3.676 16.931 1.00 65.69 122 GLY A N 1
ATOM 915 C CA . GLY A 1 122 ? -14.879 -4.981 16.286 1.00 65.69 122 GLY A CA 1
ATOM 916 C C . GLY A 1 122 ? -13.610 -5.821 16.191 1.00 65.69 122 GLY A C 1
ATOM 917 O O . GLY A 1 122 ? -12.597 -5.519 16.821 1.00 65.69 122 GLY A O 1
ATOM 918 N N . PRO A 1 123 ? -13.672 -6.924 15.429 1.00 69.31 123 PRO A N 1
ATOM 919 C CA . PRO A 1 123 ? -12.523 -7.785 15.228 1.00 69.31 123 PRO A CA 1
ATOM 920 C C . PRO A 1 123 ? -11.432 -7.067 14.424 1.00 69.31 123 PRO A C 1
ATOM 922 O O . PRO A 1 123 ? -11.642 -6.029 13.795 1.00 69.31 123 PRO A O 1
ATOM 925 N N . THR A 1 124 ? -10.246 -7.655 14.443 1.00 75.25 124 THR A N 1
ATOM 926 C CA . THR A 1 124 ? -9.108 -7.227 13.628 1.00 75.25 124 THR A CA 1
ATOM 927 C C . THR A 1 124 ? -9.363 -7.518 12.156 1.00 75.25 124 THR A C 1
ATOM 929 O O . THR A 1 124 ? -10.306 -8.242 11.824 1.00 75.25 124 THR A O 1
ATOM 932 N N . VAL A 1 125 ? -8.506 -7.009 11.268 1.00 73.75 125 VAL A N 1
ATOM 933 C CA . VAL A 1 125 ? -8.574 -7.362 9.840 1.00 73.75 125 VAL A CA 1
ATOM 934 C C . VAL A 1 125 ? -8.600 -8.896 9.691 1.00 73.75 125 VAL A C 1
ATOM 936 O O . VAL A 1 125 ? -7.755 -9.574 10.291 1.00 73.75 125 VAL A O 1
ATOM 939 N N . PRO A 1 126 ? -9.589 -9.465 8.972 1.00 77.25 126 PRO A N 1
ATOM 940 C CA . PRO A 1 126 ? -9.726 -10.910 8.837 1.00 77.25 126 PRO A CA 1
ATOM 941 C C . PRO A 1 126 ? -8.576 -11.503 8.017 1.00 77.25 126 PRO A C 1
ATOM 943 O O . PRO A 1 126 ? -7.969 -10.829 7.186 1.00 77.25 126 PRO A O 1
ATOM 946 N N . HIS A 1 127 ? -8.298 -12.789 8.233 1.00 84.94 127 HIS A N 1
ATOM 947 C CA . HIS A 1 127 ? -7.484 -13.554 7.296 1.00 84.94 127 HIS A CA 1
ATOM 948 C C . HIS A 1 127 ? -8.303 -13.788 6.023 1.00 84.94 127 HIS A C 1
ATOM 950 O O . HIS A 1 127 ? -9.386 -14.369 6.090 1.00 84.94 127 HIS A O 1
ATOM 956 N N . ASN A 1 128 ? -7.778 -13.343 4.889 1.00 86.56 128 ASN A N 1
ATOM 957 C CA . ASN A 1 128 ? -8.453 -13.368 3.598 1.00 86.56 128 ASN A CA 1
ATOM 958 C C . ASN A 1 128 ? -8.206 -14.694 2.854 1.00 86.56 128 ASN A C 1
ATOM 960 O O . ASN A 1 128 ? -9.138 -15.295 2.332 1.00 86.56 128 ASN A O 1
ATOM 964 N N . GLY A 1 129 ? -6.967 -15.202 2.879 1.00 91.75 129 GLY A N 1
ATOM 965 C CA . GLY A 1 129 ? -6.521 -16.264 1.972 1.00 91.75 129 GLY A CA 1
ATOM 966 C C . GLY A 1 129 ? -6.516 -15.795 0.512 1.00 91.75 129 GLY A C 1
ATOM 967 O O . GLY A 1 129 ? -6.599 -14.596 0.239 1.00 91.75 129 GLY A O 1
ATOM 968 N N . GLY A 1 130 ? -6.385 -16.732 -0.425 1.00 97.19 130 GLY A N 1
ATOM 969 C CA . GLY A 1 130 ? -6.565 -16.468 -1.855 1.00 97.19 130 GLY A CA 1
ATOM 970 C C . GLY A 1 130 ? -5.599 -15.429 -2.435 1.00 97.19 130 GLY A C 1
ATOM 971 O O . GLY A 1 130 ? -4.503 -15.195 -1.911 1.00 97.19 130 GLY A O 1
ATOM 972 N N . THR A 1 131 ? -6.007 -14.819 -3.548 1.00 98.38 131 THR A N 1
ATOM 973 C CA . THR A 1 131 ? -5.222 -13.819 -4.281 1.00 98.38 131 THR A CA 1
ATOM 974 C C . THR A 1 131 ? -5.694 -12.407 -3.959 1.00 98.38 131 THR A C 1
ATOM 976 O O . THR A 1 131 ? -6.857 -12.060 -4.167 1.00 98.38 131 THR A O 1
ATOM 979 N N . CYS A 1 132 ? -4.760 -11.555 -3.548 1.00 98.62 132 CYS A N 1
ATOM 980 C CA . CYS A 1 132 ? -5.002 -10.138 -3.313 1.00 98.62 132 CYS A CA 1
ATOM 981 C C . CYS A 1 132 ? -4.331 -9.278 -4.385 1.00 98.62 132 CYS A C 1
ATOM 983 O O . CYS A 1 132 ? -3.122 -9.368 -4.593 1.00 98.62 132 CYS A O 1
ATOM 985 N N . ALA A 1 133 ? -5.099 -8.405 -5.036 1.00 98.81 133 ALA A N 1
ATOM 986 C CA . ALA A 1 133 ? -4.561 -7.349 -5.886 1.00 98.81 133 ALA A CA 1
ATOM 987 C C . ALA A 1 133 ? -4.336 -6.082 -5.051 1.00 98.81 133 ALA A C 1
ATOM 989 O O . ALA A 1 133 ? -5.290 -5.472 -4.565 1.00 98.81 133 ALA A O 1
ATOM 990 N N . VAL A 1 134 ? -3.078 -5.670 -4.901 1.00 98.88 134 VAL A N 1
ATOM 991 C CA . VAL A 1 134 ? -2.716 -4.396 -4.268 1.00 98.88 134 VAL A CA 1
ATOM 992 C C . VAL A 1 134 ? -2.412 -3.388 -5.361 1.00 98.88 134 VAL A C 1
ATOM 994 O O . VAL A 1 134 ? -1.438 -3.535 -6.097 1.00 98.88 134 VAL A O 1
ATOM 997 N N . VAL A 1 135 ? -3.271 -2.381 -5.495 1.00 98.75 135 VAL A N 1
ATOM 998 C CA . VAL A 1 135 ? -3.252 -1.448 -6.622 1.00 98.75 135 VAL A CA 1
ATOM 999 C C . VAL A 1 135 ? -2.693 -0.110 -6.165 1.00 98.75 135 VAL A C 1
ATOM 1001 O O . VAL A 1 135 ? -3.368 0.653 -5.475 1.00 98.75 135 VAL A O 1
ATOM 1004 N N . SER A 1 136 ? -1.450 0.169 -6.557 1.00 97.38 136 SER A N 1
ATOM 1005 C CA . SER A 1 136 ? -0.787 1.450 -6.314 1.00 97.38 136 SER A CA 1
ATOM 1006 C C . SER A 1 136 ? -1.542 2.614 -6.949 1.00 97.38 136 SER A C 1
ATOM 1008 O O . SER A 1 136 ? -2.234 2.466 -7.956 1.00 97.38 136 SER A O 1
ATOM 1010 N N . SER A 1 137 ? -1.302 3.811 -6.425 1.00 96.94 137 SER A N 1
ATOM 1011 C CA . SER A 1 137 ? -1.685 5.057 -7.085 1.00 96.94 137 SER A CA 1
ATOM 1012 C C . SER A 1 137 ? -0.696 5.495 -8.167 1.00 96.94 137 SER A C 1
ATOM 1014 O O . SER A 1 137 ? -0.936 6.521 -8.789 1.00 96.94 137 SER A O 1
ATOM 1016 N N . SER A 1 138 ? 0.411 4.775 -8.386 1.00 95.88 138 SER A N 1
ATOM 1017 C CA . SER A 1 138 ? 1.484 5.187 -9.302 1.00 95.88 138 SER A CA 1
ATOM 1018 C C . SER A 1 138 ? 1.002 5.374 -10.740 1.00 95.88 138 SER A C 1
ATOM 1020 O O . SER A 1 138 ? 0.298 4.524 -11.291 1.00 95.88 138 SER A O 1
ATOM 1022 N N . GLY A 1 139 ? 1.469 6.442 -11.393 1.00 96.31 139 GLY A N 1
ATOM 1023 C CA . GLY A 1 139 ? 1.176 6.707 -12.799 1.00 96.31 139 GLY A CA 1
ATOM 1024 C C . GLY A 1 139 ? 1.719 5.682 -13.779 1.00 96.31 139 GLY A C 1
ATOM 1025 O O . GLY A 1 139 ? 1.296 5.683 -14.934 1.00 96.31 139 GLY A O 1
ATOM 1026 N N . VAL A 1 140 ? 2.572 4.752 -13.345 1.00 95.62 140 VAL A N 1
ATOM 1027 C CA . VAL A 1 140 ? 3.047 3.671 -14.215 1.00 95.62 140 VAL A CA 1
ATOM 1028 C C . VAL A 1 140 ? 1.902 2.776 -14.703 1.00 95.62 140 VAL A C 1
ATOM 1030 O O . VAL A 1 140 ? 1.949 2.284 -15.827 1.00 95.62 140 VAL A O 1
ATOM 1033 N N . LEU A 1 141 ? 0.802 2.676 -13.941 1.00 96.75 141 LEU A N 1
ATOM 1034 C CA . LEU A 1 141 ? -0.397 1.937 -14.355 1.00 96.75 141 LEU A CA 1
ATOM 1035 C C . LEU A 1 141 ? -1.078 2.520 -15.601 1.00 96.75 141 LEU A C 1
ATOM 1037 O O . LEU A 1 141 ? -1.777 1.791 -16.297 1.00 96.75 141 LEU A O 1
ATOM 1041 N N . SER A 1 142 ? -0.836 3.792 -15.940 1.00 95.56 142 SER A N 1
ATOM 1042 C CA . SER A 1 142 ? -1.347 4.397 -17.183 1.00 95.56 142 SER A CA 1
ATOM 1043 C C . SER A 1 142 ? -0.756 3.786 -18.459 1.00 95.56 142 SER A C 1
ATOM 1045 O O . SER A 1 142 ? -1.267 4.025 -19.552 1.00 95.56 142 SER A O 1
ATOM 1047 N N . ARG A 1 143 ? 0.307 2.982 -18.331 1.00 95.19 143 ARG A N 1
ATOM 1048 C CA . ARG A 1 143 ? 0.984 2.297 -19.440 1.00 95.19 143 ARG A CA 1
ATOM 1049 C C . ARG A 1 143 ? 0.450 0.888 -19.694 1.00 95.19 143 ARG A C 1
ATOM 1051 O O . ARG A 1 143 ? 0.882 0.250 -20.649 1.00 95.19 143 ARG A O 1
ATOM 1058 N N . HIS A 1 144 ? -0.479 0.419 -18.862 1.00 96.50 144 HIS A N 1
ATOM 1059 C CA . HIS A 1 144 ? -0.949 -0.963 -18.846 1.00 96.50 144 HIS A CA 1
ATOM 1060 C C . HIS A 1 144 ? -2.465 -1.055 -18.888 1.00 96.50 144 HIS A C 1
ATOM 1062 O O . HIS A 1 144 ? -3.177 -0.096 -18.613 1.00 96.50 144 HIS A O 1
ATOM 1068 N N . THR A 1 145 ? -2.971 -2.248 -19.182 1.00 97.50 145 THR A N 1
ATOM 1069 C CA . THR A 1 145 ? -4.408 -2.548 -19.172 1.00 97.50 145 THR A CA 1
ATOM 1070 C C . THR A 1 145 ? -4.722 -3.654 -18.166 1.00 97.50 145 THR A C 1
ATOM 1072 O O . THR A 1 145 ? -5.286 -4.692 -18.515 1.00 97.50 145 THR A O 1
ATOM 1075 N N . HIS A 1 146 ? -4.309 -3.458 -16.912 1.00 98.31 146 HIS A N 1
ATOM 1076 C CA . HIS A 1 146 ? -4.397 -4.479 -15.860 1.00 98.31 146 HIS A CA 1
ATOM 1077 C C . HIS A 1 146 ? -5.791 -4.657 -15.270 1.00 98.31 146 HIS A C 1
ATOM 1079 O O . HIS A 1 146 ? -5.998 -5.568 -14.472 1.00 98.31 146 HIS A O 1
ATOM 1085 N N . GLY A 1 147 ? -6.761 -3.823 -15.647 1.00 98.31 147 GLY A N 1
ATOM 1086 C CA . GLY A 1 147 ? -8.029 -3.746 -14.935 1.00 98.31 147 GLY A CA 1
ATOM 1087 C C . GLY A 1 147 ? -8.804 -5.058 -14.858 1.00 98.31 147 GLY A C 1
ATOM 1088 O O . GLY A 1 147 ? -9.303 -5.399 -13.790 1.00 98.31 147 GLY A O 1
ATOM 1089 N N . ALA A 1 148 ? -8.828 -5.845 -15.939 1.00 98.50 148 ALA A N 1
ATOM 1090 C CA . ALA A 1 148 ? -9.475 -7.158 -15.929 1.00 98.50 148 ALA A CA 1
ATOM 1091 C C . ALA A 1 148 ? -8.755 -8.169 -15.018 1.00 98.50 148 ALA A C 1
ATOM 1093 O O . ALA A 1 148 ? -9.410 -8.969 -14.357 1.00 98.50 148 ALA A O 1
ATOM 1094 N N . ALA A 1 149 ? -7.420 -8.126 -14.958 1.00 98.62 149 ALA A N 1
ATOM 1095 C CA . ALA A 1 149 ? -6.637 -8.995 -14.081 1.00 98.62 149 ALA A CA 1
ATOM 1096 C C . ALA A 1 149 ? -6.779 -8.596 -12.602 1.00 98.62 149 ALA A C 1
ATOM 1098 O O . ALA A 1 149 ? -6.875 -9.471 -11.746 1.00 98.62 149 ALA A O 1
ATOM 1099 N N . ILE A 1 150 ? -6.842 -7.293 -12.310 1.00 98.75 150 ILE A N 1
ATOM 1100 C CA . ILE A 1 150 ? -7.122 -6.767 -10.967 1.00 98.75 150 ILE A CA 1
ATOM 1101 C C . ILE A 1 150 ? -8.517 -7.206 -10.512 1.00 98.75 150 ILE A C 1
ATOM 1103 O O . ILE A 1 150 ? -8.666 -7.758 -9.426 1.00 98.75 150 ILE A O 1
ATOM 1107 N N . ASP A 1 151 ? -9.530 -7.025 -11.365 1.00 98.56 151 ASP A N 1
ATOM 1108 C CA . ASP A 1 151 ? -10.918 -7.391 -11.067 1.00 98.56 151 ASP A CA 1
ATOM 1109 C C . ASP A 1 151 ? -11.145 -8.912 -10.996 1.00 98.56 151 ASP A C 1
ATOM 1111 O O . ASP A 1 151 ? -12.236 -9.333 -10.618 1.00 98.56 151 ASP A O 1
ATOM 1115 N N . ALA A 1 152 ? -10.154 -9.740 -11.335 1.00 98.50 152 ALA A N 1
ATOM 1116 C CA . ALA A 1 152 ? -10.210 -11.194 -11.183 1.00 98.50 152 ALA A CA 1
ATOM 1117 C C . ALA A 1 152 ? -9.673 -11.687 -9.828 1.00 98.50 152 ALA A C 1
ATOM 1119 O O . ALA A 1 152 ? -9.845 -12.861 -9.511 1.00 98.50 152 ALA A O 1
ATOM 1120 N N . ALA A 1 153 ? -9.032 -10.824 -9.032 1.00 98.56 153 ALA A N 1
ATOM 1121 C CA . ALA A 1 153 ? -8.551 -11.191 -7.704 1.00 98.56 153 ALA A CA 1
ATOM 1122 C C . ALA A 1 153 ? -9.712 -11.447 -6.726 1.00 98.56 153 ALA A C 1
ATOM 1124 O O . ALA A 1 153 ? -10.814 -10.897 -6.873 1.00 98.56 153 ALA A O 1
ATOM 1125 N N . ASP A 1 154 ? -9.442 -12.255 -5.700 1.00 98.19 154 ASP A N 1
ATOM 1126 C CA . ASP A 1 154 ? -10.402 -12.529 -4.630 1.00 98.19 154 ASP A CA 1
ATOM 1127 C C . ASP A 1 154 ? -10.652 -11.248 -3.824 1.00 98.19 154 ASP A C 1
ATOM 1129 O O . ASP A 1 154 ? -11.804 -10.865 -3.616 1.00 98.19 154 ASP A O 1
ATOM 1133 N N . HIS A 1 155 ? -9.572 -10.524 -3.502 1.00 97.94 155 HIS A N 1
ATOM 1134 C CA . HIS A 1 155 ? -9.601 -9.277 -2.735 1.00 97.94 155 HIS A CA 1
ATOM 1135 C C . HIS A 1 155 ? -8.808 -8.155 -3.412 1.00 97.94 155 HIS A C 1
ATOM 1137 O O . HIS A 1 155 ? -7.785 -8.399 -4.056 1.00 97.94 155 HIS A O 1
ATOM 1143 N N . ILE A 1 156 ? -9.248 -6.903 -3.244 1.00 98.38 156 ILE A N 1
ATOM 1144 C CA . ILE A 1 156 ? -8.634 -5.735 -3.900 1.00 98.38 156 ILE A CA 1
ATOM 1145 C C . ILE A 1 156 ? -8.391 -4.613 -2.893 1.00 98.38 156 ILE A C 1
ATOM 1147 O O . ILE A 1 156 ? -9.313 -4.171 -2.206 1.00 98.38 156 ILE A O 1
ATOM 1151 N N . PHE A 1 157 ? -7.147 -4.138 -2.859 1.00 98.44 157 PHE A N 1
ATOM 1152 C CA . PHE A 1 157 ? -6.636 -3.120 -1.948 1.00 98.44 157 PHE A CA 1
ATOM 1153 C C . PHE A 1 157 ? -6.276 -1.861 -2.742 1.00 98.44 157 PHE A C 1
ATOM 1155 O O . PHE A 1 157 ? -5.522 -1.933 -3.716 1.00 98.44 157 PHE A O 1
ATOM 1162 N N . ARG A 1 158 ? -6.798 -0.707 -2.319 1.00 98.38 158 ARG A N 1
ATOM 1163 C CA . ARG A 1 158 ? -6.541 0.614 -2.917 1.00 98.38 158 ARG A CA 1
ATOM 1164 C C . ARG A 1 158 ? -6.177 1.642 -1.850 1.00 98.38 158 ARG A C 1
ATOM 1166 O O . ARG A 1 158 ? -6.312 1.384 -0.654 1.00 98.38 158 ARG A O 1
ATOM 1173 N N . PHE A 1 159 ? -5.720 2.815 -2.288 1.00 98.12 159 PHE A N 1
ATOM 1174 C CA . PHE A 1 159 ? -5.107 3.807 -1.408 1.00 98.12 159 PHE A CA 1
ATOM 1175 C C . PHE A 1 159 ? -5.685 5.211 -1.575 1.00 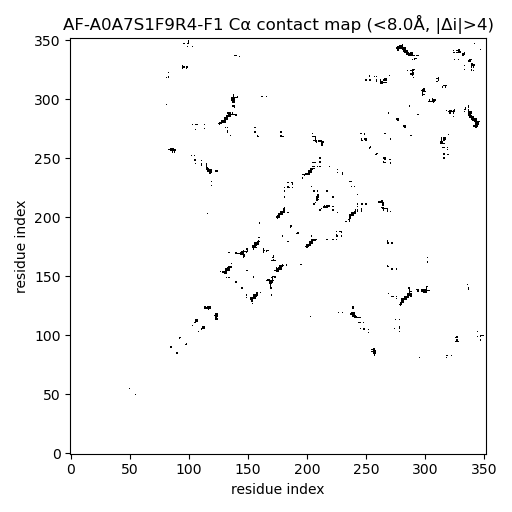98.12 159 PHE A C 1
ATOM 1177 O O . PHE A 1 159 ? -5.850 5.708 -2.690 1.00 98.12 159 PHE A O 1
ATOM 1184 N N . ASN A 1 160 ? -5.895 5.883 -0.445 1.00 97.31 160 ASN A N 1
ATOM 1185 C CA . ASN A 1 160 ? -6.257 7.291 -0.330 1.00 97.31 160 ASN A CA 1
ATOM 1186 C C . ASN A 1 160 ? -7.427 7.652 -1.254 1.00 97.31 160 ASN A C 1
ATOM 1188 O O . ASN A 1 160 ? -8.469 7.004 -1.206 1.00 97.31 160 ASN A O 1
ATOM 1192 N N . LEU A 1 161 ? -7.262 8.661 -2.107 1.00 95.75 161 LEU A N 1
ATOM 1193 C CA . LEU A 1 161 ? -8.289 9.144 -3.030 1.00 95.75 161 LEU A CA 1
ATOM 1194 C C . LEU A 1 161 ? -8.122 8.589 -4.454 1.00 95.75 161 LEU A C 1
ATOM 1196 O O . LEU A 1 161 ? -8.611 9.185 -5.406 1.00 95.75 161 LEU A O 1
ATOM 1200 N N . ALA A 1 162 ? -7.446 7.446 -4.625 1.00 96.44 162 ALA A N 1
ATOM 1201 C CA . ALA A 1 162 ? -7.285 6.836 -5.943 1.00 96.44 162 ALA A CA 1
ATOM 1202 C C . ALA A 1 162 ? -8.663 6.514 -6.568 1.00 96.44 162 ALA A C 1
ATOM 1204 O O . ALA A 1 162 ? -9.445 5.766 -5.959 1.00 96.44 162 ALA A O 1
ATOM 1205 N N . PRO A 1 163 ? -8.996 7.066 -7.749 1.00 94.62 163 PRO A N 1
ATOM 1206 C CA . PRO A 1 163 ? -10.293 6.869 -8.377 1.00 94.62 163 PRO A CA 1
ATOM 1207 C C . PRO A 1 163 ? -10.356 5.532 -9.122 1.00 94.62 163 PRO A C 1
ATOM 1209 O O . PRO A 1 163 ? -9.379 5.087 -9.731 1.00 94.62 163 PRO A O 1
ATOM 1212 N N . THR A 1 164 ? -11.536 4.915 -9.121 1.00 92.06 164 THR A N 1
ATOM 1213 C CA . THR A 1 164 ? -11.874 3.740 -9.948 1.00 92.06 164 THR A CA 1
ATOM 1214 C C . THR A 1 164 ? -12.725 4.126 -11.161 1.00 92.06 164 THR A C 1
ATOM 1216 O O . THR A 1 164 ? -12.615 3.529 -12.238 1.00 92.06 164 THR A O 1
ATOM 1219 N N . LEU A 1 165 ? -13.550 5.171 -11.029 1.00 92.31 165 LEU A N 1
ATOM 1220 C CA . LEU A 1 165 ? -14.386 5.682 -12.111 1.00 92.31 165 LEU A CA 1
ATOM 1221 C C . LEU A 1 165 ? -13.521 6.213 -13.261 1.00 92.31 165 LEU A C 1
ATOM 1223 O O . LEU A 1 165 ? -12.610 7.009 -13.057 1.00 92.31 165 LEU A O 1
ATOM 1227 N N . GLY A 1 166 ? -13.805 5.757 -14.483 1.00 93.00 166 GLY A N 1
ATOM 1228 C CA . GLY A 1 166 ? -13.027 6.110 -15.677 1.00 93.00 166 GLY A CA 1
ATOM 1229 C C . GLY A 1 166 ? -11.682 5.384 -15.804 1.00 93.00 166 GLY A C 1
ATOM 1230 O O . GLY A 1 166 ? -11.025 5.517 -16.829 1.00 93.00 166 GLY A O 1
ATOM 1231 N N . GLN A 1 167 ? -11.298 4.569 -14.816 1.00 95.75 167 GLN A N 1
ATOM 1232 C CA . GLN A 1 167 ? -9.973 3.940 -14.725 1.00 95.75 167 GLN A CA 1
ATOM 1233 C C . GLN A 1 167 ? -10.023 2.420 -14.933 1.00 95.75 167 GLN A C 1
ATOM 1235 O O . GLN A 1 167 ? -9.001 1.741 -14.885 1.00 95.75 167 GLN A O 1
ATOM 1240 N N . GLY A 1 168 ? -11.210 1.879 -15.231 1.00 95.44 168 GLY A N 1
ATOM 1241 C CA . GLY A 1 168 ? -11.469 0.438 -15.269 1.00 95.44 168 GLY A CA 1
ATOM 1242 C C . GLY A 1 168 ? -10.594 -0.373 -16.226 1.00 95.44 168 GLY A C 1
ATOM 1243 O O . GLY A 1 168 ? -10.376 -1.547 -15.962 1.00 95.44 168 GLY A O 1
ATOM 1244 N N . LEU A 1 169 ? -10.070 0.221 -17.304 1.00 97.06 169 LEU A N 1
ATOM 1245 C CA . LEU A 1 169 ? -9.116 -0.461 -18.187 1.00 97.06 169 LEU A CA 1
ATOM 1246 C C . LEU A 1 169 ? -7.738 -0.620 -17.524 1.00 97.06 169 LEU A C 1
ATOM 1248 O O . LEU A 1 169 ? -7.097 -1.656 -17.675 1.00 97.06 169 LEU A O 1
ATOM 1252 N N . LEU A 1 170 ? -7.299 0.403 -16.791 1.00 96.50 170 LEU A N 1
ATOM 1253 C CA . LEU A 1 170 ? -5.959 0.501 -16.216 1.00 96.50 170 LEU A CA 1
ATOM 1254 C C . LEU A 1 170 ? -5.886 -0.217 -14.868 1.00 96.50 170 LEU A C 1
ATOM 1256 O O . LEU A 1 170 ? -5.029 -1.068 -14.658 1.00 96.50 170 LEU A O 1
ATOM 1260 N N . SER A 1 171 ? -6.810 0.119 -13.965 1.00 96.50 171 SER A N 1
ATOM 1261 C CA . SER A 1 171 ? -6.738 -0.235 -12.547 1.00 96.50 171 SER A CA 1
ATOM 1262 C C . SER A 1 171 ? -7.957 -1.004 -12.034 1.00 96.50 171 SER A C 1
ATOM 1264 O O . SER A 1 171 ? -8.043 -1.253 -10.834 1.00 96.50 171 SER A O 1
ATOM 1266 N N . GLY A 1 172 ? -8.883 -1.406 -12.909 1.00 97.50 172 GLY A N 1
ATOM 1267 C CA . GLY A 1 172 ? -10.074 -2.186 -12.550 1.00 97.50 172 GLY A CA 1
ATOM 1268 C C . GLY A 1 172 ? -11.196 -1.334 -11.954 1.00 97.50 172 GLY A C 1
ATOM 1269 O O . GLY A 1 172 ? -11.051 -0.125 -11.762 1.00 97.50 172 GLY A O 1
ATOM 1270 N N . ARG A 1 173 ? -12.348 -1.956 -11.700 1.00 95.88 173 ARG A N 1
ATOM 1271 C CA . ARG A 1 173 ? -13.558 -1.294 -11.178 1.00 95.88 173 ARG A CA 1
ATOM 1272 C C . ARG A 1 173 ? -13.943 -1.759 -9.782 1.00 95.88 173 ARG A C 1
ATOM 1274 O O . ARG A 1 173 ? -14.662 -1.038 -9.096 1.00 95.88 173 ARG A O 1
ATOM 1281 N N . ARG A 1 174 ? -13.507 -2.951 -9.372 1.00 95.75 174 ARG A N 1
ATOM 1282 C CA . ARG A 1 174 ? -13.814 -3.509 -8.055 1.00 95.75 174 ARG A CA 1
ATOM 1283 C C . ARG A 1 174 ? -12.902 -2.907 -6.990 1.00 95.75 174 ARG A C 1
ATOM 1285 O O . ARG A 1 174 ? -11.760 -2.515 -7.244 1.00 95.75 174 ARG A O 1
ATOM 1292 N N . GLU A 1 175 ? -13.413 -2.859 -5.776 1.00 94.31 175 GLU A N 1
ATOM 1293 C CA . GLU A 1 175 ? -12.686 -2.457 -4.585 1.00 94.31 175 GLU A CA 1
ATOM 1294 C C . GLU A 1 175 ? -13.275 -3.201 -3.394 1.00 94.31 175 GLU A C 1
ATOM 1296 O O . GLU A 1 175 ? -14.474 -3.472 -3.368 1.00 94.31 175 GLU A O 1
ATOM 1301 N N . GLU A 1 176 ? -12.429 -3.547 -2.430 1.00 95.25 176 GLU A N 1
ATOM 1302 C CA . GLU A 1 176 ? -12.879 -4.149 -1.179 1.00 95.25 176 GLU A CA 1
ATOM 1303 C C . GLU A 1 176 ? -12.242 -3.466 0.028 1.00 95.25 176 GLU A C 1
ATOM 1305 O O . GLU A 1 176 ? -12.938 -3.166 0.994 1.00 95.25 176 GLU A O 1
ATOM 1310 N N . TYR A 1 177 ? -10.940 -3.181 -0.041 1.00 95.94 177 TYR A N 1
ATOM 1311 C CA . TYR A 1 177 ? -10.199 -2.484 1.000 1.00 95.94 177 TYR A CA 1
ATOM 1312 C C . TYR A 1 177 ? -9.674 -1.142 0.492 1.00 95.94 177 TYR A C 1
ATOM 1314 O O . TYR A 1 177 ? -9.007 -1.093 -0.544 1.00 95.94 177 TYR A O 1
ATOM 1322 N N . ARG A 1 178 ? -9.886 -0.075 1.271 1.00 97.12 178 ARG A N 1
ATOM 1323 C CA . ARG A 1 178 ? -9.271 1.238 1.041 1.00 97.12 178 ARG A CA 1
ATOM 1324 C C . ARG A 1 178 ? -8.444 1.675 2.237 1.00 97.12 178 ARG A C 1
ATOM 1326 O O . ARG A 1 178 ? -8.978 1.974 3.303 1.00 97.12 178 ARG A O 1
ATOM 1333 N N . PHE A 1 179 ? -7.138 1.761 2.044 1.00 97.44 179 PHE A N 1
ATOM 1334 C CA . PHE A 1 179 ? -6.222 2.284 3.048 1.00 97.44 179 PHE A CA 1
ATOM 1335 C C . PHE A 1 179 ? -6.105 3.792 2.901 1.00 97.44 179 PHE A C 1
ATOM 1337 O O . PHE A 1 179 ? -5.877 4.281 1.797 1.00 97.44 179 PHE A O 1
ATOM 1344 N N . VAL A 1 180 ? -6.246 4.533 3.994 1.00 97.12 180 VAL A N 1
ATOM 1345 C CA . VAL A 1 180 ? -6.218 6.000 3.978 1.00 97.12 180 VAL A CA 1
ATOM 1346 C C . VAL A 1 180 ? -5.272 6.556 5.028 1.00 97.12 180 VAL A C 1
ATOM 1348 O O . VAL A 1 180 ? -5.066 5.946 6.077 1.00 97.12 180 VAL A O 1
ATOM 1351 N N . ASN A 1 181 ? -4.680 7.708 4.732 1.00 95.81 181 ASN A N 1
ATOM 1352 C CA . ASN A 1 181 ? -3.867 8.457 5.683 1.00 95.81 181 ASN A CA 1
ATOM 1353 C C . ASN A 1 181 ? -4.684 9.505 6.456 1.00 95.81 181 ASN A C 1
ATOM 1355 O O . ASN A 1 181 ? -5.843 9.794 6.148 1.00 95.81 181 ASN A O 1
ATOM 1359 N N . GLU A 1 182 ? -4.040 10.117 7.443 1.00 94.38 182 GLU A N 1
ATOM 1360 C CA . GLU A 1 182 ? -4.603 11.140 8.319 1.00 94.38 182 GLU A CA 1
ATOM 1361 C C . GLU A 1 182 ? -5.126 12.377 7.576 1.00 94.38 182 GLU A C 1
ATOM 1363 O O . GLU A 1 182 ? -6.104 12.989 8.004 1.00 94.38 182 GLU A O 1
ATOM 1368 N N . LYS A 1 183 ? -4.531 12.726 6.428 1.00 94.44 183 LYS A N 1
ATOM 1369 C CA . LYS A 1 183 ? -4.986 13.856 5.608 1.00 94.44 183 LYS A CA 1
ATOM 1370 C C . LYS A 1 183 ? -6.354 13.573 4.988 1.00 94.44 183 LYS A C 1
ATOM 1372 O O . LYS A 1 183 ? -7.214 14.449 5.004 1.00 94.44 183 LYS A O 1
ATOM 1377 N N . VAL A 1 184 ? -6.561 12.360 4.472 1.00 96.56 184 VAL A N 1
ATOM 1378 C CA . VAL A 1 184 ? -7.856 11.938 3.913 1.00 96.56 184 VAL A CA 1
ATOM 1379 C C . VAL A 1 184 ? -8.919 11.856 5.007 1.00 96.56 184 VAL A C 1
ATOM 1381 O O . VAL A 1 184 ? -10.039 12.312 4.794 1.00 96.56 184 VAL A O 1
ATOM 1384 N N . LEU A 1 185 ? -8.566 11.367 6.202 1.00 95.94 185 LEU A N 1
ATOM 1385 C CA . LEU A 1 185 ? -9.482 11.426 7.345 1.00 95.94 185 LEU A CA 1
ATOM 1386 C C . LEU A 1 185 ? -9.892 12.874 7.649 1.00 95.94 185 LEU A C 1
ATOM 1388 O O . LEU A 1 185 ? -11.079 13.149 7.791 1.00 95.94 185 LEU A O 1
ATOM 1392 N N . GLY A 1 186 ? -8.932 13.805 7.671 1.00 95.56 186 GLY A N 1
ATOM 1393 C CA . GLY A 1 186 ? -9.193 15.237 7.833 1.00 95.56 186 GLY A CA 1
ATOM 1394 C C . GLY A 1 186 ? -10.180 15.794 6.800 1.00 95.56 186 GLY A C 1
ATOM 1395 O O . GLY A 1 186 ? -11.131 16.482 7.169 1.00 95.56 186 GLY A O 1
ATOM 1396 N N . MET A 1 187 ? -10.010 15.448 5.521 1.00 97.00 187 MET A N 1
ATOM 1397 C CA . MET A 1 187 ? -10.940 15.833 4.447 1.00 97.00 187 MET A CA 1
ATOM 1398 C C . MET A 1 187 ? -12.359 15.330 4.729 1.00 97.00 187 MET A C 1
ATOM 1400 O O . MET A 1 187 ? -13.301 16.122 4.758 1.00 97.00 187 MET A O 1
ATOM 1404 N N . TRP A 1 188 ? -12.512 14.048 5.061 1.00 96.56 188 TRP A N 1
ATOM 1405 C CA . TRP A 1 188 ? -13.822 13.469 5.362 1.00 96.56 188 TRP A CA 1
ATOM 1406 C C . TRP A 1 188 ? -14.479 14.080 6.597 1.00 96.56 188 TRP A C 1
ATOM 1408 O O . TRP A 1 188 ? -15.676 14.361 6.575 1.00 96.56 188 TRP A O 1
ATOM 1418 N N . THR A 1 189 ? -13.713 14.370 7.653 1.00 95.56 189 THR A N 1
ATOM 1419 C CA . THR A 1 189 ? -14.248 15.078 8.829 1.00 95.56 189 THR A CA 1
ATOM 1420 C C . THR A 1 189 ? -14.746 16.490 8.508 1.00 95.56 189 THR A C 1
ATOM 1422 O O . THR A 1 189 ? -15.637 16.992 9.196 1.00 95.56 189 THR A O 1
ATOM 1425 N N . ASN A 1 190 ? -14.221 17.096 7.438 1.00 96.44 190 ASN A N 1
ATOM 1426 C CA . ASN A 1 190 ? -14.631 18.393 6.905 1.00 96.44 190 ASN A CA 1
ATOM 1427 C C . ASN A 1 190 ? -15.681 18.291 5.782 1.00 96.44 190 ASN A C 1
ATOM 1429 O O . ASN A 1 190 ? -16.012 19.309 5.179 1.00 96.44 190 ASN A O 1
ATOM 1433 N N . TRP A 1 191 ? -16.240 17.100 5.531 1.00 95.50 191 TRP A N 1
ATOM 1434 C CA . TRP A 1 191 ? -17.207 16.826 4.459 1.00 95.50 191 TRP A CA 1
ATOM 1435 C C . TRP A 1 191 ? -16.670 17.029 3.032 1.00 95.50 191 TRP A C 1
ATOM 1437 O O . TRP A 1 191 ? -17.445 17.207 2.093 1.00 95.50 191 TRP A O 1
ATOM 1447 N N . GLU A 1 192 ? -15.353 16.975 2.858 1.00 96.94 192 GLU A N 1
ATOM 1448 C CA . GLU A 1 192 ? -14.682 16.989 1.557 1.00 96.94 192 GLU A CA 1
ATOM 1449 C C . GLU A 1 192 ? -14.461 15.547 1.081 1.00 96.94 192 GLU A C 1
ATOM 1451 O O . GLU A 1 192 ? -14.127 14.687 1.894 1.00 96.94 192 GLU A O 1
ATOM 1456 N N . GLU A 1 193 ? -14.626 15.269 -0.218 1.00 94.81 193 GLU A N 1
ATOM 1457 C CA . GLU A 1 193 ? -14.352 13.951 -0.835 1.00 94.81 193 GLU A CA 1
ATOM 1458 C C . GLU A 1 193 ? -15.152 12.778 -0.214 1.00 94.81 193 GLU A C 1
ATOM 1460 O O . GLU A 1 193 ? -14.753 11.609 -0.282 1.00 94.81 193 GLU A O 1
ATOM 1465 N N . VAL A 1 194 ? -16.283 13.067 0.438 1.00 93.06 194 VAL A N 1
ATOM 1466 C CA . VAL A 1 194 ? -17.119 12.068 1.131 1.00 93.06 194 VAL A CA 1
ATOM 1467 C C . VAL A 1 194 ? -17.867 11.144 0.171 1.00 93.06 194 VAL A C 1
ATOM 1469 O O . VAL A 1 194 ? -18.299 10.068 0.570 1.00 93.06 194 VAL A O 1
ATOM 1472 N N . GLU A 1 195 ? -17.976 11.496 -1.107 1.00 91.38 195 GLU A N 1
ATOM 1473 C CA . GLU A 1 195 ? -18.464 10.617 -2.173 1.00 91.38 195 GLU A CA 1
ATOM 1474 C C . GLU A 1 195 ? -17.598 9.357 -2.358 1.00 91.38 195 GLU A C 1
ATOM 1476 O O . GLU A 1 195 ? -18.062 8.352 -2.904 1.00 91.38 195 GLU A O 1
ATOM 1481 N N . MET A 1 196 ? -16.355 9.388 -1.867 1.00 90.00 196 MET A N 1
ATOM 1482 C CA . MET A 1 196 ? -15.439 8.247 -1.860 1.00 90.00 196 MET A CA 1
ATOM 1483 C C . MET A 1 196 ? -15.722 7.265 -0.711 1.00 90.00 196 MET A C 1
ATOM 1485 O O . MET A 1 196 ? -15.179 6.157 -0.719 1.00 90.00 196 MET A O 1
ATOM 1489 N N . LEU A 1 197 ? -16.558 7.641 0.268 1.00 92.06 197 LEU A N 1
ATOM 1490 C CA . LEU A 1 197 ? -17.031 6.773 1.350 1.00 92.06 197 LEU A CA 1
ATOM 1491 C C . LEU A 1 197 ? -18.246 5.960 0.886 1.00 92.06 197 LEU A C 1
ATOM 1493 O O . LEU A 1 197 ? -19.398 6.362 1.053 1.00 92.06 197 LEU A O 1
ATOM 1497 N N . GLN A 1 198 ? -17.984 4.797 0.297 1.00 89.75 198 GLN A N 1
ATOM 1498 C CA . GLN A 1 198 ? -19.000 3.913 -0.256 1.00 89.75 198 GLN A CA 1
ATOM 1499 C C . GLN A 1 198 ? -19.340 2.765 0.707 1.00 89.75 198 GLN A C 1
ATOM 1501 O O . GLN A 1 198 ? -18.440 2.159 1.300 1.00 89.75 198 GLN A O 1
ATOM 1506 N N . PRO A 1 199 ? -20.631 2.414 0.854 1.00 88.38 199 PRO A N 1
ATOM 1507 C CA . PRO A 1 199 ? -21.036 1.225 1.594 1.00 88.38 199 PRO A CA 1
ATOM 1508 C C . PRO A 1 199 ? -20.407 -0.045 1.012 1.00 88.38 199 PRO A C 1
ATOM 1510 O O . PRO A 1 199 ? -20.253 -0.177 -0.200 1.00 88.38 199 PRO A O 1
ATOM 1513 N N . GLY A 1 200 ? -20.086 -1.008 1.875 1.00 89.12 200 GLY A N 1
ATOM 1514 C CA . GLY A 1 200 ? -19.515 -2.296 1.464 1.00 89.12 200 GLY A CA 1
ATOM 1515 C C . GLY A 1 200 ? -17.997 -2.295 1.250 1.00 89.12 200 GLY A C 1
ATOM 1516 O O . GLY A 1 200 ? -17.425 -3.372 1.103 1.00 89.12 200 GLY A O 1
ATOM 1517 N N . ILE A 1 201 ? -17.341 -1.131 1.302 1.00 92.94 201 ILE A N 1
ATOM 1518 C CA . ILE A 1 201 ? -15.878 -1.021 1.328 1.00 92.94 201 ILE A CA 1
ATOM 1519 C C . ILE A 1 201 ? -15.377 -1.015 2.777 1.00 92.94 201 ILE A C 1
ATOM 1521 O O . ILE A 1 201 ? -15.958 -0.382 3.665 1.00 92.94 201 ILE A O 1
ATOM 1525 N N . LYS A 1 202 ? -14.279 -1.732 3.013 1.00 92.94 202 LYS A N 1
ATOM 1526 C CA . LYS A 1 202 ? -13.561 -1.796 4.286 1.00 92.94 202 LYS A CA 1
ATOM 1527 C C . LYS A 1 202 ? -12.463 -0.739 4.279 1.00 92.94 202 LYS A C 1
ATOM 1529 O O . LYS A 1 202 ? -11.494 -0.840 3.528 1.00 92.94 202 LYS A O 1
ATOM 1534 N N . TYR A 1 203 ? -12.600 0.276 5.114 1.00 94.44 203 TYR A N 1
ATOM 1535 C CA . TYR A 1 203 ? -11.631 1.358 5.221 1.00 94.44 203 TYR A CA 1
ATOM 1536 C C . TYR A 1 203 ? -10.618 1.057 6.306 1.00 94.44 203 TYR A C 1
ATOM 1538 O O . TYR A 1 203 ? -10.967 0.529 7.356 1.00 94.44 203 TYR A O 1
ATOM 1546 N N . SER A 1 204 ? -9.365 1.402 6.055 1.00 93.88 204 SER A N 1
ATOM 1547 C CA . SER A 1 204 ? -8.271 1.131 6.970 1.00 93.88 204 SER A CA 1
ATOM 1548 C C . SER A 1 204 ? -7.403 2.371 7.131 1.00 93.88 204 SER A C 1
ATOM 1550 O O . SER A 1 204 ? -6.611 2.711 6.253 1.00 93.88 204 SER A O 1
ATOM 1552 N N . ALA A 1 205 ? -7.569 3.061 8.251 1.00 95.06 205 ALA A N 1
ATOM 1553 C CA . ALA A 1 205 ? -6.795 4.236 8.600 1.00 95.06 205 ALA A CA 1
ATOM 1554 C C . ALA A 1 205 ? -5.362 3.867 9.012 1.00 95.06 205 ALA A C 1
ATOM 1556 O O . ALA A 1 205 ? -5.131 2.905 9.746 1.00 95.06 205 ALA A O 1
ATOM 1557 N N . SER A 1 206 ? -4.414 4.660 8.529 1.00 94.50 206 SER A N 1
ATOM 1558 C CA . SER A 1 206 ? -2.996 4.661 8.894 1.00 94.50 206 SER A CA 1
ATOM 1559 C C . SER A 1 206 ? -2.559 6.100 9.136 1.00 94.50 206 SER A C 1
ATOM 1561 O O . SER A 1 206 ? -3.258 7.027 8.712 1.00 94.50 206 SER A O 1
ATOM 1563 N N . CYS A 1 207 ? -1.406 6.302 9.770 1.00 93.75 207 CYS A N 1
ATOM 1564 C CA . CYS A 1 207 ? -0.856 7.647 9.875 1.00 93.75 207 CYS A CA 1
ATOM 1565 C C . CYS A 1 207 ? 0.650 7.715 9.661 1.00 93.75 207 CYS A C 1
ATOM 1567 O O . CYS A 1 207 ? 1.434 7.085 10.369 1.00 93.75 207 CYS A O 1
ATOM 1569 N N . SER A 1 208 ? 1.053 8.579 8.733 1.00 88.12 208 SER A N 1
ATOM 1570 C CA . SER A 1 208 ? 2.463 8.772 8.388 1.00 88.12 208 SER A CA 1
ATOM 1571 C C . SER A 1 208 ? 3.099 9.951 9.126 1.00 88.12 208 SER A C 1
ATOM 1573 O O . SER A 1 208 ? 4.318 9.988 9.294 1.00 88.12 208 SER A O 1
ATOM 1575 N N . LEU A 1 209 ? 2.291 10.916 9.578 1.00 88.75 209 LEU A N 1
ATOM 1576 C CA . LEU A 1 209 ? 2.738 12.153 10.235 1.00 88.75 209 LEU A CA 1
ATOM 1577 C C . LEU A 1 209 ? 2.397 12.212 11.733 1.00 88.75 209 LEU A C 1
ATOM 1579 O O . LEU A 1 209 ? 2.449 13.287 12.331 1.00 88.75 209 LEU A O 1
ATOM 1583 N N . CYS A 1 210 ? 2.087 11.060 12.339 1.00 87.00 210 CYS A N 1
ATOM 1584 C CA . CYS A 1 210 ? 1.713 10.930 13.750 1.00 87.00 210 CYS A CA 1
ATOM 1585 C C . CYS A 1 210 ? 2.888 10.633 14.686 1.00 87.00 210 CYS A C 1
ATOM 1587 O O . CYS A 1 210 ? 2.767 9.846 15.621 1.00 87.00 210 CYS A O 1
ATOM 1589 N N . GLY A 1 211 ? 4.058 11.219 14.413 1.00 83.06 211 GLY A N 1
ATOM 1590 C CA . GLY A 1 211 ? 5.282 10.936 15.167 1.00 83.06 211 GLY A CA 1
ATOM 1591 C C . GLY A 1 211 ? 5.963 9.612 14.809 1.00 83.06 211 GLY A C 1
ATOM 1592 O O . GLY A 1 211 ? 6.894 9.216 15.501 1.00 83.06 211 GLY A O 1
ATOM 1593 N N . VAL A 1 212 ? 5.534 8.950 13.725 1.00 82.00 212 VAL A N 1
ATOM 1594 C CA . VAL A 1 212 ? 6.268 7.823 13.120 1.00 82.00 212 VAL A CA 1
ATOM 1595 C C . VAL A 1 212 ? 7.564 8.315 12.464 1.00 82.00 212 VAL A C 1
ATOM 1597 O O . VAL A 1 212 ? 8.612 7.682 12.571 1.00 82.00 212 VAL A O 1
ATOM 1600 N N . GLY A 1 213 ? 7.499 9.461 11.782 1.00 82.94 213 GLY A N 1
ATOM 1601 C CA . GLY A 1 213 ? 8.665 10.210 11.316 1.00 82.94 213 GLY A CA 1
ATOM 1602 C C . GLY A 1 213 ? 9.083 11.305 12.300 1.00 82.94 213 GLY A C 1
ATOM 1603 O O . GLY A 1 213 ? 8.673 11.331 13.457 1.00 82.94 213 GLY A O 1
ATOM 1604 N N . THR A 1 214 ? 9.884 12.261 11.831 1.00 84.44 214 THR A N 1
ATOM 1605 C CA . THR A 1 214 ? 10.265 13.437 12.629 1.00 84.44 214 THR A CA 1
ATOM 1606 C C . THR A 1 214 ? 9.149 14.477 12.722 1.00 84.44 214 THR A C 1
ATOM 1608 O O . THR A 1 214 ? 9.232 15.379 13.550 1.00 84.44 214 THR A O 1
ATOM 1611 N N . ASN A 1 215 ? 8.136 14.404 11.852 1.00 83.88 215 ASN A N 1
ATOM 1612 C CA . ASN A 1 215 ? 7.004 15.322 11.854 1.00 83.88 215 ASN A CA 1
ATOM 1613 C C . ASN A 1 215 ? 5.867 14.814 12.760 1.00 83.88 215 ASN A C 1
ATOM 1615 O O . ASN A 1 215 ? 5.583 13.617 12.819 1.00 83.88 215 ASN A O 1
ATOM 1619 N N . GLN A 1 216 ? 5.206 15.756 13.433 1.00 81.06 216 GLN A N 1
ATOM 1620 C CA . GLN A 1 216 ? 4.065 15.547 14.331 1.00 81.06 216 GLN A CA 1
ATOM 1621 C C . GLN A 1 216 ? 2.922 16.50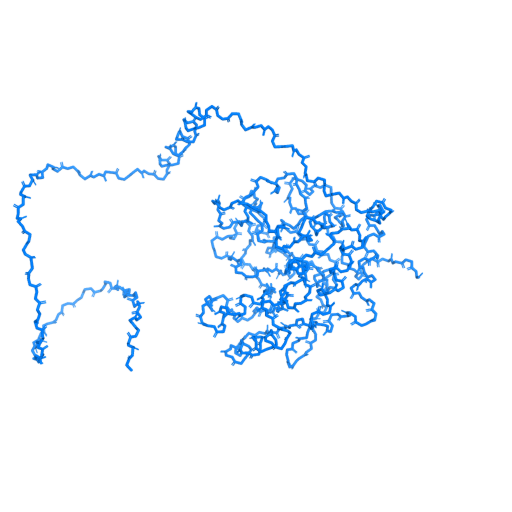8 13.974 1.00 81.06 216 GLN A C 1
ATOM 1623 O O . GLN A 1 216 ? 2.313 17.127 14.842 1.00 81.06 216 GLN A O 1
ATOM 1628 N N . ALA A 1 217 ? 2.663 16.687 12.675 1.00 84.75 217 ALA A N 1
ATOM 1629 C CA . ALA A 1 217 ? 1.597 17.568 12.194 1.00 84.75 217 ALA A CA 1
ATOM 1630 C C . ALA A 1 217 ? 0.208 17.149 12.715 1.00 84.75 217 ALA A C 1
ATOM 1632 O O . ALA A 1 217 ? -0.681 17.990 12.827 1.00 84.75 217 ALA A O 1
ATOM 1633 N N . VAL A 1 218 ? 0.048 15.863 13.041 1.00 86.81 218 VAL A N 1
ATOM 1634 C CA . VAL A 1 218 ? -1.112 15.279 13.719 1.00 86.81 218 VAL A CA 1
ATOM 1635 C C . VAL A 1 218 ? -0.576 14.482 14.910 1.00 86.81 218 VAL A C 1
ATOM 1637 O O . VAL A 1 218 ? 0.387 13.742 14.756 1.00 86.81 218 VAL A O 1
ATOM 1640 N N . THR A 1 219 ? -1.129 14.629 16.112 1.00 90.50 219 THR A N 1
ATOM 1641 C CA . THR A 1 219 ? -0.749 13.774 17.254 1.00 90.50 219 THR A CA 1
ATOM 1642 C C . THR A 1 219 ? -1.448 12.415 17.178 1.00 90.50 219 THR A C 1
ATOM 1644 O O . THR A 1 219 ? -2.447 12.263 16.477 1.00 90.50 219 THR A O 1
ATOM 1647 N N . ALA A 1 220 ? -0.968 11.417 17.928 1.00 87.88 220 ALA A N 1
ATOM 1648 C CA . ALA A 1 220 ? -1.651 10.122 18.019 1.00 87.88 220 ALA A CA 1
ATOM 1649 C C . ALA A 1 220 ? -3.116 10.270 18.483 1.00 87.88 220 ALA A C 1
ATOM 1651 O O . ALA A 1 220 ? -4.007 9.672 17.884 1.00 87.88 220 ALA A O 1
ATOM 1652 N N . ASP A 1 221 ? -3.376 11.133 19.471 1.00 90.12 221 ASP A N 1
ATOM 1653 C CA . ASP A 1 221 ? -4.734 11.409 19.961 1.00 90.12 221 ASP A CA 1
ATOM 1654 C C . ASP A 1 221 ? -5.602 12.089 18.893 1.00 90.12 221 ASP A C 1
ATOM 1656 O O . ASP A 1 221 ? -6.732 11.671 18.657 1.00 90.12 221 ASP A O 1
ATOM 1660 N N . GLN A 1 222 ? -5.059 13.082 18.176 1.00 93.38 222 GLN A N 1
ATOM 1661 C CA . GLN A 1 222 ? -5.777 13.738 17.077 1.00 93.38 222 GLN A CA 1
ATOM 1662 C C . GLN A 1 222 ? -6.114 12.758 15.950 1.00 93.38 222 GLN A C 1
ATOM 1664 O O . GLN A 1 222 ? -7.186 12.838 15.356 1.00 93.38 222 GLN A O 1
ATOM 1669 N N . TYR A 1 223 ? -5.220 11.818 15.651 1.00 93.62 223 TYR A N 1
ATOM 1670 C CA . TYR A 1 223 ? -5.493 10.765 14.682 1.00 93.62 223 TYR A CA 1
ATOM 1671 C C . TYR A 1 223 ? -6.631 9.843 15.140 1.00 93.62 223 TYR A C 1
ATOM 1673 O O . TYR A 1 223 ? -7.533 9.555 14.350 1.00 93.62 223 TYR A O 1
ATOM 1681 N N . VAL A 1 224 ? -6.646 9.443 16.415 1.00 91.94 224 VAL A N 1
ATOM 1682 C CA . VAL A 1 224 ? -7.760 8.674 16.991 1.00 91.94 224 VAL A CA 1
ATOM 1683 C C . VAL A 1 224 ? -9.070 9.461 16.894 1.00 91.94 224 VAL A C 1
ATOM 1685 O O . VAL A 1 224 ? -10.087 8.896 16.488 1.00 91.94 224 VAL A O 1
ATOM 1688 N N . ASP A 1 225 ? -9.050 10.763 17.185 1.00 93.75 225 ASP A N 1
ATOM 1689 C CA . ASP A 1 225 ? -10.221 11.637 17.068 1.00 93.75 225 ASP A CA 1
ATOM 1690 C C . ASP A 1 225 ? -10.746 11.720 15.627 1.00 93.75 225 ASP A C 1
ATOM 1692 O O . ASP A 1 225 ? -11.957 11.628 15.409 1.00 93.75 225 ASP A O 1
ATOM 1696 N N . LEU A 1 226 ? -9.857 11.819 14.633 1.00 95.06 226 LEU A N 1
ATOM 1697 C CA . LEU A 1 226 ? -10.221 11.829 13.213 1.00 95.06 226 LEU A CA 1
ATOM 1698 C C . LEU A 1 226 ? -10.900 10.521 12.788 1.00 95.06 226 LEU A C 1
ATOM 1700 O O . LEU A 1 226 ? -11.995 10.545 12.219 1.00 95.06 226 LEU A O 1
ATOM 1704 N N . VAL A 1 227 ? -10.285 9.374 13.103 1.00 94.12 227 VAL A N 1
ATOM 1705 C CA . VAL A 1 227 ? -10.872 8.041 12.859 1.00 94.12 227 VAL A CA 1
ATOM 1706 C C . VAL A 1 227 ? -12.258 7.954 13.492 1.00 94.12 227 VAL A C 1
ATOM 1708 O O . VAL A 1 227 ? -13.207 7.421 12.901 1.00 94.12 227 VAL A O 1
ATOM 1711 N N . MET A 1 228 ? -12.385 8.506 14.696 1.00 91.88 228 MET A N 1
ATOM 1712 C CA . MET A 1 228 ? -13.610 8.451 15.462 1.00 91.88 228 MET A CA 1
ATOM 1713 C C . MET A 1 228 ? -14.729 9.308 14.935 1.00 91.88 228 MET A C 1
ATOM 1715 O O . MET A 1 228 ? -15.888 8.884 14.919 1.00 91.88 228 MET A O 1
ATOM 1719 N N . GLN A 1 229 ? -14.390 10.505 14.493 1.00 94.25 229 GLN A N 1
ATOM 1720 C CA . GLN A 1 229 ? -15.346 11.387 13.872 1.00 94.25 229 GLN A CA 1
ATOM 1721 C C . GLN A 1 229 ? -15.888 10.759 12.588 1.00 94.25 229 GLN A C 1
ATOM 1723 O O . GLN A 1 229 ? -17.106 10.648 12.474 1.00 94.25 229 GLN A O 1
ATOM 1728 N N . VAL A 1 230 ? -15.024 10.237 11.704 1.00 93.62 230 VAL A N 1
ATOM 1729 C CA . VAL A 1 230 ? -15.462 9.553 10.470 1.00 93.62 230 VAL A CA 1
ATOM 1730 C C . VAL A 1 230 ? -16.372 8.363 10.787 1.00 93.62 230 VAL A C 1
ATOM 1732 O O . VAL A 1 230 ? -17.447 8.232 10.205 1.00 93.62 230 VAL A O 1
ATOM 1735 N N . SER A 1 231 ? -15.991 7.522 11.754 1.00 91.75 231 SER A N 1
ATOM 1736 C CA . SER A 1 231 ? -16.784 6.343 12.138 1.00 91.75 231 SER A CA 1
ATOM 1737 C C . SER A 1 231 ? -18.172 6.709 12.683 1.00 91.75 231 SER A C 1
ATOM 1739 O O . SER A 1 231 ? -19.140 5.983 12.461 1.00 91.75 231 SER A O 1
ATOM 1741 N N . ARG A 1 232 ? -18.293 7.841 13.391 1.00 91.31 232 ARG A N 1
ATOM 1742 C CA . ARG A 1 232 ? -19.571 8.335 13.933 1.00 91.31 232 ARG A CA 1
ATOM 1743 C C . ARG A 1 232 ? -20.436 9.019 12.875 1.00 91.31 232 ARG A C 1
ATOM 1745 O O . ARG A 1 232 ? -21.654 8.864 12.916 1.00 91.31 232 ARG A O 1
ATOM 1752 N N . THR A 1 233 ? -19.842 9.788 11.961 1.00 93.31 233 THR A N 1
ATOM 1753 C CA . THR A 1 233 ? -20.586 10.543 10.937 1.00 93.31 233 THR A CA 1
ATOM 1754 C C . THR A 1 233 ? -20.958 9.696 9.723 1.00 93.31 233 THR A C 1
ATOM 1756 O O . THR A 1 233 ? -21.909 10.038 9.022 1.00 93.31 233 THR A O 1
ATOM 1759 N N . HIS A 1 234 ? -20.278 8.566 9.507 1.00 90.94 234 HIS A N 1
ATOM 1760 C CA . HIS A 1 234 ? -20.531 7.644 8.396 1.00 90.94 234 HIS A CA 1
ATOM 1761 C C . HIS A 1 234 ? -20.752 6.203 8.889 1.00 90.94 234 HIS A C 1
ATOM 1763 O O . HIS A 1 234 ? -19.999 5.304 8.530 1.00 90.94 234 HIS A O 1
ATOM 1769 N N . PRO A 1 235 ? -21.811 5.916 9.666 1.00 86.62 235 PRO A N 1
ATOM 1770 C CA . PRO A 1 235 ? -22.011 4.599 10.286 1.00 86.62 235 PRO A CA 1
ATOM 1771 C C . PRO A 1 235 ? -22.203 3.436 9.291 1.00 86.62 235 PRO A C 1
ATOM 1773 O O . PRO A 1 235 ? -22.186 2.277 9.693 1.00 86.62 235 PRO A O 1
ATOM 1776 N N . GLY A 1 236 ? -22.406 3.727 8.000 1.00 85.44 236 GLY A N 1
ATOM 1777 C CA . GLY A 1 236 ? -22.497 2.726 6.933 1.00 85.44 236 GLY A CA 1
ATOM 1778 C C . GLY A 1 236 ? -21.149 2.217 6.411 1.00 85.44 236 GLY A C 1
ATOM 1779 O O . GLY A 1 236 ? -21.145 1.291 5.599 1.00 85.44 236 GLY A O 1
ATOM 1780 N N . VAL A 1 237 ? -20.023 2.800 6.841 1.00 86.75 237 VAL A N 1
ATOM 1781 C CA . VAL A 1 237 ? -18.681 2.351 6.440 1.00 86.75 237 VAL A CA 1
ATOM 1782 C C . VAL A 1 237 ? -18.036 1.519 7.541 1.00 86.75 237 VAL A C 1
ATOM 1784 O O . VAL A 1 237 ? -18.153 1.824 8.727 1.00 86.75 237 VAL A O 1
ATOM 1787 N N . GLN A 1 238 ? -17.326 0.460 7.154 1.00 89.12 238 GLN A N 1
ATOM 1788 C CA . GLN A 1 238 ? -16.546 -0.327 8.102 1.00 89.12 238 GLN A CA 1
ATOM 1789 C C . GLN A 1 238 ? -15.154 0.292 8.234 1.00 89.12 238 GLN A C 1
ATOM 1791 O O . GLN A 1 238 ? -14.376 0.237 7.285 1.00 89.12 238 GLN A O 1
ATOM 1796 N N . MET A 1 239 ? -14.844 0.868 9.398 1.00 90.31 239 MET A N 1
ATOM 1797 C CA . MET A 1 239 ? -13.559 1.520 9.663 1.00 90.31 239 MET A CA 1
ATOM 1798 C C . MET A 1 239 ? -12.669 0.672 10.577 1.00 90.31 239 MET A C 1
ATOM 1800 O O . MET A 1 239 ? -13.027 0.369 11.719 1.00 90.31 239 MET A O 1
ATOM 1804 N N . PHE A 1 240 ? -11.490 0.334 10.067 1.00 91.75 240 PHE A N 1
ATOM 1805 C CA . PHE A 1 240 ? -10.341 -0.188 10.795 1.00 91.75 240 PHE A CA 1
ATOM 1806 C C . PHE A 1 240 ? -9.319 0.933 10.975 1.00 91.75 240 PHE A C 1
ATOM 1808 O O . PHE A 1 240 ? -9.242 1.841 10.149 1.00 91.75 240 PHE A O 1
ATOM 1815 N N . ALA A 1 241 ? -8.511 0.866 12.026 1.00 91.06 241 ALA A N 1
ATOM 1816 C CA . ALA A 1 241 ? -7.454 1.840 12.256 1.00 91.06 241 ALA A CA 1
ATOM 1817 C C . ALA A 1 241 ? -6.210 1.181 12.833 1.00 91.06 241 ALA A C 1
ATOM 1819 O O . ALA A 1 241 ? -6.328 0.274 13.658 1.00 91.06 241 ALA A O 1
ATOM 1820 N N . SER A 1 242 ? -5.046 1.664 12.394 1.00 89.31 242 SER A N 1
ATOM 1821 C CA . SER A 1 242 ? -3.761 1.336 13.006 1.00 89.31 242 SER A CA 1
ATOM 1822 C C . SER A 1 242 ? -3.635 1.954 14.398 1.00 89.31 242 SER A C 1
ATOM 1824 O O . SER A 1 242 ? -4.055 3.093 14.593 1.00 89.31 242 SER A O 1
ATOM 1826 N N . ASP A 1 243 ? -2.984 1.260 15.330 1.00 87.62 243 ASP A N 1
ATOM 1827 C CA . ASP A 1 243 ? -2.467 1.799 16.597 1.00 87.62 243 ASP A CA 1
ATOM 1828 C C . ASP A 1 243 ? -1.061 2.429 16.459 1.00 87.62 243 ASP A C 1
ATOM 1830 O O . ASP A 1 243 ? -0.390 2.693 17.456 1.00 87.62 243 ASP A O 1
ATOM 1834 N N . LEU A 1 244 ? -0.619 2.667 15.216 1.00 90.00 244 LEU A N 1
ATOM 1835 C CA . LEU A 1 244 ? 0.685 3.194 14.787 1.00 90.00 244 LEU A CA 1
ATOM 1836 C C . LEU A 1 244 ? 1.862 2.226 14.933 1.00 90.00 244 LEU A C 1
ATOM 1838 O O . LEU A 1 244 ? 2.935 2.466 14.373 1.00 90.00 244 LEU A O 1
ATOM 1842 N N . LYS A 1 245 ? 1.707 1.115 15.658 1.00 89.19 245 LYS A N 1
ATOM 1843 C CA . LYS A 1 245 ? 2.822 0.204 15.927 1.00 89.19 245 LYS A CA 1
ATOM 1844 C C . LYS A 1 245 ? 3.332 -0.477 14.661 1.00 89.19 245 LYS A C 1
ATOM 1846 O O . LYS A 1 245 ? 4.538 -0.689 14.535 1.00 89.19 245 LYS A O 1
ATOM 1851 N N . LEU A 1 246 ? 2.436 -0.796 13.725 1.00 90.62 246 LEU A N 1
ATOM 1852 C CA . LEU A 1 246 ? 2.808 -1.370 12.432 1.00 90.62 246 LEU A CA 1
ATOM 1853 C C . LEU A 1 246 ? 3.640 -0.381 11.599 1.00 90.62 246 LEU A C 1
ATOM 1855 O O . LEU A 1 246 ? 4.633 -0.767 10.991 1.00 90.62 246 LEU A O 1
ATOM 1859 N N . GLU A 1 247 ? 3.289 0.900 11.604 1.00 92.88 247 GLU A N 1
ATOM 1860 C CA . GLU A 1 247 ? 4.038 1.945 10.915 1.00 92.88 247 GLU A CA 1
ATOM 1861 C C . GLU A 1 247 ? 5.439 2.125 11.515 1.00 92.88 247 GLU A C 1
ATOM 1863 O O . GLU A 1 247 ? 6.415 2.213 10.766 1.00 92.88 247 GLU A O 1
ATOM 1868 N N . PHE A 1 248 ? 5.558 2.120 12.849 1.00 90.75 248 PHE A N 1
ATOM 1869 C CA . PHE A 1 248 ? 6.849 2.218 13.539 1.00 90.75 248 PHE A CA 1
ATOM 1870 C C . PHE A 1 248 ? 7.784 1.059 13.192 1.00 90.75 248 PHE A C 1
ATOM 1872 O O . PHE A 1 248 ? 8.913 1.286 12.763 1.00 90.75 248 PHE A O 1
ATOM 1879 N N . VAL A 1 249 ? 7.320 -0.184 13.325 1.00 91.25 249 VAL A N 1
ATOM 1880 C CA . VAL A 1 249 ? 8.176 -1.355 13.073 1.00 91.25 249 VAL A CA 1
ATOM 1881 C C . VAL A 1 249 ? 8.513 -1.533 11.596 1.00 91.25 249 VAL A C 1
ATOM 1883 O O . VAL A 1 249 ? 9.618 -1.968 11.278 1.00 91.25 249 VAL A O 1
ATOM 1886 N N . LEU A 1 250 ? 7.619 -1.144 10.678 1.00 92.81 250 LEU A N 1
ATOM 1887 C CA . LEU A 1 250 ? 7.955 -1.079 9.256 1.00 92.81 250 LEU A CA 1
ATOM 1888 C C . LEU A 1 250 ? 9.010 0.000 8.992 1.00 92.81 250 LEU A C 1
ATOM 1890 O O . LEU A 1 250 ? 9.958 -0.253 8.250 1.00 92.81 250 LEU A O 1
ATOM 1894 N N . LYS A 1 251 ? 8.905 1.179 9.619 1.00 92.75 251 LYS A N 1
ATOM 1895 C CA . LYS A 1 251 ? 9.934 2.216 9.490 1.00 92.75 251 LYS A CA 1
ATOM 1896 C C . LYS A 1 251 ? 11.289 1.717 9.993 1.00 92.75 251 LYS A C 1
ATOM 1898 O O . LYS A 1 251 ? 12.274 1.844 9.271 1.00 92.75 251 LYS A O 1
ATOM 1903 N N . GLU A 1 252 ? 11.341 1.127 11.185 1.00 90.44 252 GLU A N 1
ATOM 1904 C CA . GLU A 1 252 ? 12.576 0.560 11.741 1.00 90.44 252 GLU A CA 1
ATOM 1905 C C . GLU A 1 252 ? 13.151 -0.544 10.848 1.00 90.44 252 GLU A C 1
ATOM 1907 O O . GLU A 1 252 ? 14.365 -0.627 10.661 1.00 90.44 252 GLU A O 1
ATOM 1912 N N . PHE A 1 253 ? 12.287 -1.371 10.254 1.00 91.75 253 PHE A N 1
ATOM 1913 C CA . PHE A 1 253 ? 12.691 -2.378 9.280 1.00 91.75 253 PHE A CA 1
ATOM 1914 C C . PHE A 1 253 ? 13.378 -1.749 8.062 1.00 91.75 253 PHE A C 1
ATOM 1916 O O . PHE A 1 253 ? 14.469 -2.184 7.691 1.00 91.75 253 PHE A O 1
ATOM 1923 N N . PHE A 1 254 ? 12.793 -0.708 7.460 1.00 92.44 254 PHE A N 1
ATOM 1924 C CA . PHE A 1 254 ? 13.408 -0.024 6.319 1.00 92.44 254 PHE A CA 1
ATOM 1925 C C . PHE A 1 254 ? 14.683 0.728 6.704 1.00 92.44 254 PHE A C 1
ATOM 1927 O O . PHE A 1 254 ? 15.664 0.672 5.960 1.00 92.44 254 PHE A O 1
ATOM 1934 N N . ASP A 1 255 ? 14.711 1.380 7.867 1.00 90.19 255 ASP A N 1
ATOM 1935 C CA . ASP A 1 2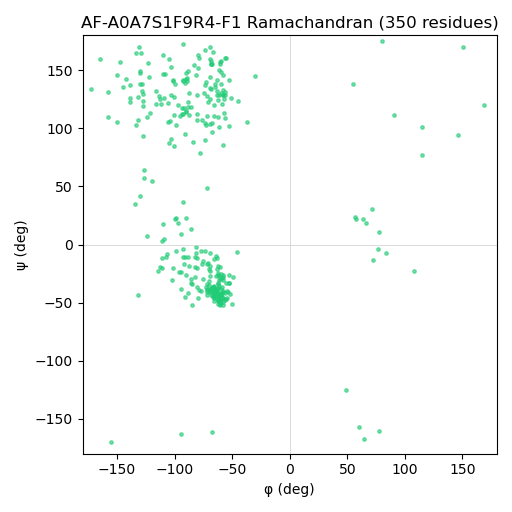55 ? 15.902 2.059 8.379 1.00 90.19 255 ASP A CA 1
ATOM 1936 C C . ASP A 1 255 ? 17.058 1.074 8.567 1.00 90.19 255 ASP A C 1
ATOM 1938 O O . ASP A 1 255 ? 18.172 1.342 8.119 1.00 90.19 255 ASP A O 1
ATOM 1942 N N . ARG A 1 256 ? 16.794 -0.091 9.168 1.00 89.12 256 ARG A N 1
ATOM 1943 C CA . ARG A 1 256 ? 17.795 -1.142 9.373 1.00 89.12 256 ARG A CA 1
ATOM 1944 C C . ARG A 1 256 ? 18.273 -1.740 8.049 1.00 89.12 256 ARG A C 1
ATOM 1946 O O . ARG A 1 256 ? 19.475 -1.865 7.822 1.00 89.12 256 ARG A O 1
ATOM 1953 N N . LEU A 1 257 ? 17.340 -2.098 7.168 1.00 88.19 257 LEU A N 1
ATOM 1954 C CA . LEU A 1 257 ? 17.650 -2.812 5.933 1.00 88.19 257 LEU A CA 1
ATOM 1955 C C . LEU A 1 257 ? 18.362 -1.909 4.913 1.00 88.19 257 LEU A C 1
ATOM 1957 O O . LEU A 1 257 ? 19.355 -2.317 4.307 1.00 88.19 257 LEU A O 1
ATOM 1961 N N . TYR A 1 258 ? 17.889 -0.673 4.749 1.00 89.31 258 TYR A N 1
ATOM 1962 C CA . TYR A 1 258 ? 18.329 0.241 3.691 1.00 89.31 258 TYR A CA 1
ATOM 1963 C C . TYR A 1 258 ? 19.140 1.441 4.181 1.00 89.31 258 TYR A C 1
ATOM 1965 O O . TYR A 1 258 ? 19.747 2.116 3.356 1.00 89.31 258 TYR A O 1
ATOM 1973 N N . GLY A 1 259 ? 19.195 1.713 5.486 1.00 88.62 259 GLY A N 1
ATOM 1974 C CA . GLY A 1 259 ? 19.899 2.886 6.010 1.00 88.62 259 GLY A CA 1
ATOM 1975 C C . GLY A 1 259 ? 19.188 4.207 5.707 1.00 88.62 259 GLY A C 1
ATOM 1976 O O . GLY A 1 259 ? 19.855 5.223 5.534 1.00 88.62 259 GLY A O 1
ATOM 1977 N N . VAL A 1 260 ? 17.850 4.200 5.619 1.00 87.06 260 VAL A N 1
ATOM 1978 C CA . VAL A 1 260 ? 17.035 5.377 5.250 1.00 87.06 260 VAL A CA 1
ATOM 1979 C C . VAL A 1 260 ? 17.258 6.561 6.205 1.00 87.06 260 VAL A C 1
ATOM 1981 O O . VAL A 1 260 ? 17.373 7.708 5.766 1.00 87.06 260 VAL A O 1
ATOM 1984 N N . GLY A 1 261 ? 17.352 6.288 7.510 1.00 85.69 261 GLY A N 1
ATOM 1985 C CA . GLY A 1 261 ? 17.610 7.291 8.541 1.00 85.69 261 GLY A CA 1
ATOM 1986 C C . GLY A 1 261 ? 16.379 8.140 8.909 1.00 85.69 261 GLY A C 1
ATOM 1987 O O . GLY A 1 261 ? 15.230 7.749 8.672 1.00 85.69 261 GLY A O 1
ATOM 1988 N N . PRO A 1 262 ? 16.580 9.319 9.532 1.00 87.12 262 PRO A N 1
ATOM 1989 C CA . PRO A 1 262 ? 15.476 10.195 9.923 1.00 87.12 262 PRO A CA 1
ATOM 1990 C C . PRO A 1 262 ? 14.654 10.618 8.702 1.00 87.12 262 PRO A C 1
ATOM 1992 O O . PRO A 1 262 ? 15.223 11.090 7.722 1.00 87.12 262 PRO A O 1
ATOM 1995 N N . SER A 1 263 ? 13.331 10.479 8.764 1.00 87.44 263 SER A N 1
ATOM 1996 C CA . SER A 1 263 ? 12.398 10.803 7.675 1.00 87.44 263 SER A CA 1
ATOM 1997 C C . SER A 1 263 ? 11.290 11.718 8.202 1.00 87.44 263 SER A C 1
ATOM 1999 O O . SER A 1 263 ? 10.816 11.454 9.309 1.00 87.44 263 SER A O 1
ATOM 2001 N N . PRO A 1 264 ? 10.858 12.763 7.464 1.00 89.44 264 PRO A N 1
ATOM 2002 C CA . PRO A 1 264 ? 9.748 13.619 7.884 1.00 89.44 264 PRO A CA 1
ATOM 2003 C C . PRO A 1 264 ? 8.468 12.831 8.166 1.00 89.44 264 PRO A C 1
ATOM 2005 O O . PRO A 1 264 ? 7.863 13.011 9.220 1.00 89.44 264 PRO A O 1
ATOM 2008 N N . ALA A 1 265 ? 8.103 11.929 7.258 1.00 90.50 265 ALA A N 1
ATOM 2009 C CA . ALA A 1 265 ? 7.000 10.995 7.413 1.00 90.50 265 ALA A CA 1
ATOM 2010 C C . ALA A 1 265 ? 7.506 9.575 7.701 1.00 90.50 265 ALA A C 1
ATOM 2012 O O . ALA A 1 265 ? 8.657 9.235 7.409 1.00 90.50 265 ALA A O 1
ATOM 2013 N N . GLY A 1 266 ? 6.635 8.744 8.270 1.00 92.12 266 GLY A N 1
ATOM 2014 C CA . GLY A 1 266 ? 6.827 7.302 8.378 1.00 92.12 266 GLY A CA 1
ATOM 2015 C C . GLY A 1 266 ? 6.790 6.590 7.024 1.00 92.12 266 GLY A C 1
ATOM 2016 O O . GLY A 1 266 ? 6.944 7.204 5.965 1.00 92.12 266 GLY A O 1
ATOM 2017 N N . VAL A 1 267 ? 6.562 5.278 7.062 1.00 94.94 267 VAL A N 1
ATOM 2018 C CA . VAL A 1 267 ? 6.317 4.493 5.843 1.00 94.94 267 VAL A CA 1
ATOM 2019 C C . VAL A 1 267 ? 5.074 4.981 5.105 1.00 94.94 267 VAL A C 1
ATOM 2021 O O . VAL A 1 267 ? 4.200 5.614 5.697 1.00 94.94 267 VAL A O 1
ATOM 2024 N N . THR A 1 268 ? 4.979 4.707 3.806 1.00 96.38 268 THR A N 1
ATOM 2025 C CA . THR A 1 268 ? 3.794 5.112 3.040 1.00 96.38 268 THR A CA 1
ATOM 2026 C C . THR A 1 268 ? 2.548 4.321 3.462 1.00 96.38 268 THR A C 1
ATOM 2028 O O . THR A 1 268 ? 2.630 3.176 3.914 1.00 96.38 268 THR A O 1
ATOM 2031 N N . THR A 1 269 ? 1.357 4.874 3.203 1.00 96.69 269 THR A N 1
ATOM 2032 C CA . THR A 1 269 ? 0.087 4.122 3.279 1.00 96.69 269 THR A CA 1
ATOM 2033 C C . THR A 1 269 ? 0.140 2.840 2.432 1.00 96.69 269 THR A C 1
ATOM 2035 O O . THR A 1 269 ? -0.438 1.818 2.801 1.00 96.69 269 THR A O 1
ATOM 2038 N N . GLY A 1 270 ? 0.879 2.880 1.315 1.00 97.56 270 GLY A N 1
ATOM 2039 C CA . GLY A 1 270 ? 1.141 1.734 0.448 1.00 97.56 270 GLY A CA 1
ATOM 2040 C C . GLY A 1 270 ? 1.871 0.601 1.166 1.00 97.56 270 GLY A C 1
ATOM 2041 O O . GLY A 1 270 ? 1.462 -0.553 1.052 1.00 97.56 270 GLY A O 1
ATOM 2042 N N . ALA A 1 271 ? 2.904 0.915 1.951 1.00 97.19 271 ALA A N 1
ATOM 2043 C CA . ALA A 1 271 ? 3.634 -0.079 2.735 1.00 97.19 271 ALA A CA 1
ATOM 2044 C C . ALA A 1 271 ? 2.771 -0.725 3.823 1.00 97.19 271 ALA A C 1
ATOM 2046 O O . ALA A 1 271 ? 2.847 -1.939 4.012 1.00 97.19 271 ALA A O 1
ATOM 2047 N N . VAL A 1 272 ? 1.910 0.053 4.488 1.00 96.00 272 VAL A N 1
ATOM 2048 C CA . VAL A 1 272 ? 0.946 -0.486 5.462 1.00 96.00 272 VAL A CA 1
ATOM 2049 C C . VAL A 1 272 ? -0.019 -1.457 4.778 1.00 96.00 272 VAL A C 1
ATOM 2051 O O . VAL A 1 272 ? -0.182 -2.588 5.235 1.00 96.00 272 VAL A O 1
ATOM 2054 N N . GLY A 1 273 ? -0.607 -1.068 3.641 1.00 96.62 273 GLY A N 1
ATOM 2055 C CA . GLY A 1 273 ? -1.499 -1.954 2.885 1.00 96.62 273 GLY A CA 1
ATOM 2056 C C . GLY A 1 273 ? -0.803 -3.208 2.352 1.00 96.62 273 GLY A C 1
ATOM 2057 O O . GLY A 1 273 ? -1.381 -4.291 2.422 1.00 96.62 273 GLY A O 1
ATOM 2058 N N . MET A 1 274 ? 0.448 -3.100 1.891 1.00 98.06 274 MET A N 1
ATOM 2059 C CA . MET A 1 274 ? 1.263 -4.258 1.498 1.00 98.06 274 MET A CA 1
ATOM 2060 C C . MET A 1 274 ? 1.498 -5.207 2.668 1.00 98.06 274 MET A C 1
ATOM 2062 O O . MET A 1 274 ? 1.310 -6.411 2.515 1.00 98.06 274 MET A O 1
ATOM 2066 N N . ALA A 1 275 ? 1.872 -4.686 3.839 1.00 95.62 275 ALA A N 1
ATOM 2067 C CA . ALA A 1 275 ? 2.086 -5.495 5.033 1.00 95.62 275 ALA A CA 1
ATOM 2068 C C . ALA A 1 275 ? 0.814 -6.260 5.435 1.00 95.62 275 ALA A C 1
ATOM 2070 O O . ALA A 1 275 ? 0.881 -7.456 5.723 1.00 95.62 275 ALA A O 1
ATOM 2071 N N . VAL A 1 276 ? -0.350 -5.602 5.387 1.00 94.75 276 VAL A N 1
ATOM 2072 C CA . VAL A 1 276 ? -1.640 -6.244 5.674 1.00 94.75 276 VAL A CA 1
ATOM 2073 C C . VAL A 1 276 ? -2.000 -7.289 4.616 1.00 94.75 276 VAL A C 1
ATOM 2075 O O . VAL A 1 276 ? -2.375 -8.402 4.983 1.00 94.75 276 VAL A O 1
ATOM 2078 N N . ALA A 1 277 ? -1.850 -6.994 3.322 1.00 96.62 277 ALA A N 1
ATOM 2079 C CA . ALA A 1 277 ? -2.130 -7.956 2.253 1.00 96.62 277 ALA A CA 1
ATOM 2080 C C . ALA A 1 277 ? -1.223 -9.196 2.355 1.00 96.62 277 ALA A C 1
ATOM 2082 O O . ALA A 1 277 ? -1.702 -10.326 2.359 1.00 96.62 277 ALA A O 1
ATOM 2083 N N . LEU A 1 278 ? 0.084 -9.002 2.541 1.00 96.81 278 LEU A N 1
ATOM 2084 C CA . LEU A 1 278 ? 1.048 -10.093 2.704 1.00 96.81 278 LEU A CA 1
ATOM 2085 C C . LEU A 1 278 ? 0.763 -10.949 3.947 1.00 96.81 278 LEU A C 1
ATOM 2087 O O . LEU A 1 278 ? 1.007 -12.153 3.931 1.00 96.81 278 LEU A O 1
ATOM 2091 N N . ALA A 1 279 ? 0.246 -10.355 5.022 1.00 93.75 279 ALA A N 1
ATOM 2092 C CA . ALA A 1 279 ? -0.093 -11.074 6.248 1.00 93.75 279 ALA A CA 1
ATOM 2093 C C . ALA A 1 279 ? -1.443 -11.811 6.192 1.00 93.75 279 ALA A C 1
ATOM 2095 O O . ALA A 1 279 ? -1.663 -12.714 7.001 1.00 93.75 279 ALA A O 1
ATOM 2096 N N . THR A 1 280 ? -2.346 -11.427 5.286 1.00 93.38 280 THR A N 1
ATOM 2097 C CA . THR A 1 280 ? -3.728 -11.938 5.248 1.00 93.38 280 THR A CA 1
ATOM 2098 C C . THR A 1 280 ? -4.050 -12.802 4.037 1.00 93.38 280 THR A C 1
ATOM 2100 O O . THR A 1 280 ? -5.019 -13.552 4.112 1.00 93.38 280 THR A O 1
ATOM 2103 N N . CYS A 1 281 ? -3.280 -12.720 2.953 1.00 96.31 281 CYS A N 1
ATOM 2104 C CA . CYS A 1 281 ? -3.551 -13.407 1.688 1.00 96.31 281 CYS A CA 1
ATOM 2105 C C . CYS A 1 281 ? -2.548 -14.541 1.428 1.00 96.31 281 CYS A C 1
ATOM 2107 O O . CYS A 1 281 ? -1.481 -14.577 2.041 1.00 96.31 281 CYS A O 1
ATOM 2109 N N . ASP A 1 282 ? -2.866 -15.456 0.506 1.00 97.38 282 ASP A N 1
ATOM 2110 C CA . ASP A 1 282 ? -1.950 -16.535 0.103 1.00 97.38 282 ASP A CA 1
ATOM 2111 C C . ASP A 1 282 ? -0.982 -16.091 -1.011 1.00 97.38 282 ASP A C 1
ATOM 2113 O O . ASP A 1 282 ? 0.173 -16.521 -1.036 1.00 97.38 282 ASP A O 1
ATOM 2117 N N . GLU A 1 283 ? -1.427 -15.199 -1.901 1.00 98.38 283 GLU A N 1
ATOM 2118 C CA . GLU A 1 283 ? -0.633 -14.549 -2.954 1.00 98.38 283 GLU A CA 1
ATOM 2119 C C . GLU A 1 283 ? -1.011 -13.065 -3.044 1.00 98.38 283 GLU A C 1
ATOM 2121 O O . GLU A 1 283 ? -2.189 -12.702 -3.023 1.00 98.38 283 GLU A O 1
ATOM 2126 N N . VAL A 1 284 ? -0.012 -12.196 -3.176 1.00 98.81 284 VAL A N 1
ATOM 2127 C CA . VAL A 1 284 ? -0.195 -10.766 -3.428 1.00 98.81 284 VAL A CA 1
ATOM 2128 C C . VAL A 1 284 ? 0.314 -10.430 -4.822 1.00 98.81 284 VAL A C 1
ATOM 2130 O O . VAL A 1 284 ? 1.475 -10.667 -5.142 1.00 98.81 284 VAL A O 1
ATOM 2133 N N . ARG A 1 285 ? -0.542 -9.818 -5.639 1.00 98.81 285 ARG A N 1
ATOM 2134 C CA . ARG A 1 285 ? -0.175 -9.197 -6.914 1.00 98.81 285 ARG A CA 1
ATOM 2135 C C . ARG A 1 285 ? -0.157 -7.690 -6.726 1.00 98.81 285 ARG A C 1
ATOM 2137 O O . ARG A 1 285 ? -1.204 -7.063 -6.575 1.00 98.81 285 ARG A O 1
ATOM 2144 N N . ALA A 1 286 ? 1.038 -7.119 -6.683 1.00 98.81 286 ALA A N 1
ATOM 2145 C CA . ALA A 1 286 ? 1.259 -5.714 -6.387 1.00 98.81 286 ALA A CA 1
ATOM 2146 C C . ALA A 1 286 ? 1.462 -4.927 -7.691 1.00 98.81 286 ALA A C 1
ATOM 2148 O O . ALA A 1 286 ? 2.527 -4.984 -8.307 1.00 98.81 286 ALA A O 1
ATOM 2149 N N . TYR A 1 287 ? 0.426 -4.203 -8.114 1.00 98.75 287 TYR A N 1
ATOM 2150 C CA . TYR A 1 287 ? 0.363 -3.456 -9.371 1.00 98.75 287 TYR A CA 1
ATOM 2151 C C . TYR A 1 287 ? 0.908 -2.039 -9.174 1.00 98.75 287 TYR A C 1
ATOM 2153 O O . TYR A 1 287 ? 0.352 -1.262 -8.397 1.00 98.75 287 TYR A O 1
ATOM 2161 N N . GLY A 1 288 ? 1.987 -1.686 -9.876 1.00 97.25 288 GLY A N 1
ATOM 2162 C CA . GLY A 1 288 ? 2.631 -0.368 -9.798 1.00 97.25 288 GLY A CA 1
ATOM 2163 C C . GLY A 1 288 ? 3.269 -0.062 -8.435 1.00 97.25 288 GLY A C 1
ATOM 2164 O O . GLY A 1 288 ? 3.475 1.107 -8.097 1.00 97.25 288 GLY A O 1
ATOM 2165 N N . MET A 1 289 ? 3.519 -1.096 -7.625 1.00 97.38 289 MET A N 1
ATOM 2166 C CA . MET A 1 289 ? 4.113 -0.981 -6.286 1.00 97.38 289 MET A CA 1
ATOM 2167 C C . MET A 1 289 ? 5.628 -1.174 -6.303 1.00 97.38 289 MET A C 1
ATOM 2169 O O . MET A 1 289 ? 6.333 -0.503 -5.558 1.00 97.38 289 MET A O 1
ATOM 2173 N N . ALA A 1 290 ? 6.126 -2.097 -7.124 1.00 95.88 290 ALA A N 1
ATOM 2174 C CA . ALA A 1 290 ? 7.540 -2.442 -7.178 1.00 95.88 290 ALA A CA 1
ATOM 2175 C C . ALA A 1 290 ? 8.358 -1.429 -7.984 1.00 95.88 290 ALA A C 1
ATOM 2177 O O . ALA A 1 290 ? 7.824 -0.673 -8.800 1.00 95.88 290 ALA A O 1
ATOM 2178 N N . ASP A 1 291 ? 9.669 -1.428 -7.749 1.00 92.50 291 ASP A N 1
ATOM 2179 C CA . ASP A 1 291 ? 10.598 -0.731 -8.627 1.00 92.50 291 ASP A CA 1
ATOM 2180 C C . ASP A 1 291 ? 10.654 -1.431 -9.992 1.00 92.50 291 ASP A C 1
ATOM 2182 O O . ASP A 1 291 ? 10.728 -2.663 -10.085 1.00 92.50 291 ASP A O 1
ATOM 2186 N N . SER A 1 292 ? 10.588 -0.641 -11.056 1.00 91.56 292 SER A N 1
ATOM 2187 C CA . SER A 1 292 ? 10.568 -1.115 -12.435 1.00 91.56 292 SER A CA 1
ATOM 2188 C C . SER A 1 292 ? 11.265 -0.117 -13.347 1.00 91.56 292 SER A C 1
ATOM 2190 O O . SER A 1 292 ? 11.324 1.086 -13.072 1.00 91.56 292 SER A O 1
ATOM 2192 N N . SER A 1 293 ? 11.728 -0.603 -14.497 1.00 89.06 293 SER A N 1
ATOM 2193 C CA . SER A 1 293 ? 12.332 0.263 -15.515 1.00 89.06 293 SER A CA 1
ATOM 2194 C C . SER A 1 293 ? 11.414 1.417 -15.963 1.00 89.06 293 SER A C 1
ATOM 2196 O O . SER A 1 293 ? 11.885 2.524 -16.236 1.00 89.06 293 SER A O 1
ATOM 2198 N N . ALA A 1 294 ? 10.096 1.192 -15.992 1.00 87.44 294 ALA A N 1
ATOM 2199 C CA . ALA A 1 294 ? 9.106 2.158 -16.451 1.00 87.44 294 ALA A CA 1
ATOM 2200 C C . ALA A 1 294 ? 8.719 3.193 -15.381 1.00 87.44 294 ALA A C 1
ATOM 2202 O O . ALA A 1 294 ? 8.356 4.319 -15.739 1.00 87.44 294 ALA A O 1
ATOM 2203 N N . ALA A 1 295 ? 8.814 2.844 -14.093 1.00 84.81 295 ALA A N 1
ATOM 2204 C CA . ALA A 1 295 ? 8.307 3.660 -12.992 1.00 84.81 295 ALA A CA 1
ATOM 2205 C C . ALA A 1 295 ? 8.972 5.043 -12.898 1.00 84.81 295 ALA A C 1
ATOM 2207 O O . ALA A 1 295 ? 8.298 6.026 -12.601 1.00 84.81 295 ALA A O 1
ATOM 2208 N N . SER A 1 296 ? 10.269 5.131 -13.199 1.00 81.19 296 SER A N 1
ATOM 2209 C CA . SER A 1 296 ? 11.071 6.364 -13.099 1.00 81.19 296 SER A CA 1
ATOM 2210 C C . SER A 1 296 ? 10.608 7.512 -14.005 1.00 81.19 296 SER A C 1
ATOM 2212 O O . SER A 1 296 ? 10.850 8.678 -13.708 1.00 81.19 296 SER A O 1
ATOM 2214 N N . SER A 1 297 ? 9.957 7.185 -15.121 1.00 87.75 297 SER A N 1
ATOM 2215 C CA . SER A 1 297 ? 9.500 8.150 -16.131 1.00 87.75 297 SER A CA 1
ATOM 2216 C C . SER A 1 297 ? 7.981 8.305 -16.150 1.00 87.75 297 SER A C 1
ATOM 2218 O O . SER A 1 297 ? 7.427 8.947 -17.046 1.00 87.75 297 SER A O 1
ATOM 2220 N N . ALA A 1 298 ? 7.284 7.646 -15.227 1.00 90.75 298 ALA A N 1
ATOM 2221 C CA . ALA A 1 298 ? 5.839 7.700 -15.150 1.00 90.75 298 ALA A CA 1
ATOM 2222 C C . ALA A 1 298 ? 5.374 8.948 -14.377 1.00 90.75 298 ALA A C 1
ATOM 2224 O O . ALA A 1 298 ? 6.107 9.450 -13.522 1.00 90.75 298 ALA A O 1
ATOM 2225 N N . PRO A 1 299 ? 4.151 9.440 -14.643 1.00 92.88 299 PRO A N 1
ATOM 2226 C CA . PRO A 1 299 ? 3.508 10.411 -13.768 1.00 92.88 299 PRO A CA 1
ATOM 2227 C C . PRO A 1 299 ? 3.398 9.879 -12.334 1.00 92.88 299 PRO A C 1
ATOM 2229 O O . PRO A 1 299 ? 3.436 8.668 -12.090 1.00 92.88 299 PRO A O 1
ATOM 2232 N N . TYR A 1 300 ? 3.209 10.779 -11.376 1.00 91.50 300 TYR A N 1
ATOM 2233 C CA . TYR A 1 300 ? 3.034 10.405 -9.977 1.00 91.50 300 TYR A CA 1
ATOM 2234 C C . TYR A 1 300 ? 1.744 9.594 -9.783 1.00 91.50 300 TYR A C 1
ATOM 2236 O O . TYR A 1 300 ? 1.764 8.555 -9.120 1.00 91.50 300 TYR A O 1
ATOM 2244 N N . HIS A 1 301 ? 0.653 9.994 -10.452 1.00 95.38 301 HIS A N 1
ATOM 2245 C CA . HIS A 1 301 ? -0.645 9.323 -10.381 1.00 95.38 301 HIS A CA 1
ATOM 2246 C C . HIS A 1 301 ? -1.181 8.844 -11.730 1.00 95.38 301 HIS A C 1
ATOM 2248 O O . HIS A 1 301 ? -1.016 9.512 -12.745 1.00 95.38 301 HIS A O 1
ATOM 2254 N N . TYR A 1 302 ? -1.871 7.696 -11.760 1.00 95.62 302 TYR A N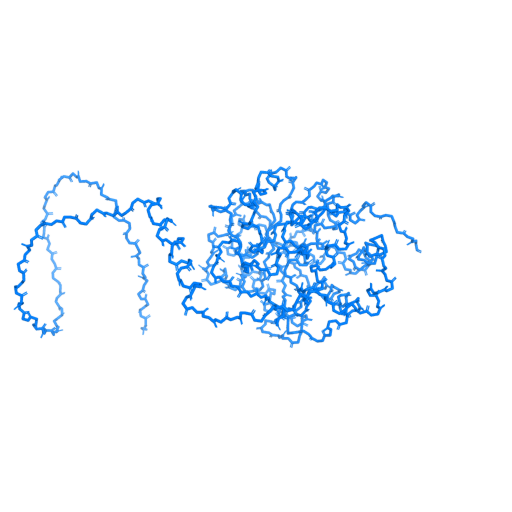 1
ATOM 2255 C CA . TYR A 1 302 ? -2.394 7.136 -13.022 1.00 95.62 302 TYR A CA 1
ATOM 2256 C C . TYR A 1 302 ? -3.580 7.911 -13.600 1.00 95.62 302 TYR A C 1
ATOM 2258 O O . TYR A 1 302 ? -3.895 7.756 -14.776 1.00 95.62 302 TYR A O 1
ATOM 2266 N N . TRP A 1 303 ? -4.217 8.755 -12.790 1.00 94.25 303 TRP A N 1
ATOM 2267 C CA . TRP A 1 303 ? -5.319 9.625 -13.200 1.00 94.25 303 TRP A CA 1
ATOM 2268 C C . TRP A 1 303 ? -4.883 11.066 -13.500 1.00 94.25 303 TRP A C 1
ATOM 2270 O O . TRP A 1 303 ? -5.706 11.850 -13.965 1.00 94.25 303 TRP A O 1
ATOM 2280 N N . ASP A 1 304 ? -3.616 11.415 -13.257 1.00 92.50 304 ASP A N 1
ATOM 2281 C CA . ASP A 1 304 ? -3.061 12.740 -13.541 1.00 92.50 304 ASP A CA 1
ATOM 2282 C C . ASP A 1 304 ? -1.787 12.611 -14.391 1.00 92.50 304 ASP A C 1
ATOM 2284 O O . ASP A 1 304 ? -0.687 12.454 -13.857 1.00 92.50 304 ASP A O 1
ATOM 2288 N N . PRO A 1 305 ? -1.906 12.688 -15.729 1.00 87.56 305 PRO A N 1
ATOM 2289 C CA . PRO A 1 305 ? -0.771 12.514 -16.627 1.00 87.56 305 PRO A CA 1
ATOM 2290 C C . PRO A 1 305 ? 0.188 13.714 -16.638 1.00 87.56 305 PRO A C 1
ATOM 2292 O O . PRO A 1 305 ? 1.208 13.662 -17.324 1.00 87.56 305 PRO A O 1
ATOM 2295 N N . THR A 1 306 ? -0.142 14.807 -15.945 1.00 87.44 306 THR A N 1
ATOM 2296 C CA . THR A 1 306 ? 0.627 16.059 -15.984 1.00 87.44 306 THR A CA 1
ATOM 2297 C C . THR A 1 306 ? 1.531 16.249 -14.774 1.00 87.44 306 THR A C 1
ATOM 2299 O O . THR A 1 306 ? 2.501 17.005 -14.845 1.00 87.44 306 THR A O 1
ATOM 2302 N N . HIS A 1 307 ? 1.249 15.548 -13.677 1.00 86.75 307 HIS A N 1
ATOM 2303 C CA . HIS A 1 307 ? 2.009 15.658 -12.445 1.00 86.75 307 HIS A CA 1
ATOM 2304 C C . HIS A 1 307 ? 3.111 14.596 -12.377 1.00 86.75 307 HIS A C 1
ATOM 2306 O O . HIS A 1 307 ? 2.840 13.402 -12.254 1.00 86.75 307 HIS A O 1
ATOM 2312 N N . PHE A 1 308 ? 4.367 15.039 -12.443 1.00 84.50 308 PHE A N 1
ATOM 2313 C CA . PHE A 1 308 ? 5.560 14.204 -12.292 1.00 84.50 308 PHE A CA 1
ATOM 2314 C C . PHE A 1 308 ? 6.263 14.526 -10.975 1.00 84.50 308 PHE A C 1
ATOM 2316 O O . PHE A 1 308 ? 6.289 15.677 -10.542 1.00 84.50 308 PHE A O 1
ATOM 2323 N N . GLY A 1 309 ? 6.869 13.514 -10.366 1.00 70.31 309 GLY A N 1
ATOM 2324 C CA . GLY A 1 309 ? 7.578 13.636 -9.098 1.00 70.31 309 GLY A CA 1
ATOM 2325 C C . GLY A 1 309 ? 7.518 12.332 -8.318 1.00 70.31 309 GLY A C 1
ATOM 2326 O O . GLY A 1 309 ? 6.782 11.418 -8.689 1.00 70.31 309 GLY A O 1
ATOM 2327 N N . LEU A 1 310 ? 8.304 12.251 -7.251 1.00 66.12 310 LEU A N 1
ATOM 2328 C CA . LEU A 1 310 ? 8.226 11.200 -6.243 1.00 66.12 310 LEU A CA 1
ATOM 2329 C C . LEU A 1 310 ? 7.997 11.859 -4.886 1.00 66.12 310 LEU A C 1
ATOM 2331 O O . LEU A 1 310 ? 8.361 13.015 -4.681 1.00 66.12 310 LEU A O 1
ATOM 2335 N N . ASP A 1 311 ? 7.420 11.111 -3.955 1.00 66.00 311 ASP A N 1
ATOM 2336 C CA . ASP A 1 311 ? 7.197 11.573 -2.581 1.00 66.00 311 ASP A CA 1
ATOM 2337 C C . ASP A 1 311 ? 8.381 11.237 -1.660 1.00 66.00 311 ASP A C 1
ATOM 2339 O O . ASP A 1 311 ? 8.241 11.114 -0.446 1.00 66.00 311 ASP A O 1
ATOM 2343 N N . ASP A 1 312 ? 9.569 11.039 -2.235 1.00 65.12 312 ASP A N 1
ATOM 2344 C CA . ASP A 1 312 ? 10.769 10.590 -1.524 1.00 65.12 312 ASP A CA 1
ATOM 2345 C C . ASP A 1 312 ? 11.345 11.658 -0.579 1.00 65.12 312 ASP A C 1
ATOM 2347 O O . ASP A 1 312 ? 12.027 11.337 0.397 1.00 65.12 312 ASP A O 1
ATOM 2351 N N . ILE A 1 313 ? 11.016 12.930 -0.816 1.00 68.62 313 ILE A N 1
ATOM 2352 C CA . ILE A 1 313 ? 11.377 14.049 0.061 1.00 68.62 313 ILE A CA 1
ATOM 2353 C C . ILE A 1 313 ? 10.607 13.980 1.390 1.00 68.62 313 ILE A C 1
ATOM 2355 O O . ILE A 1 313 ? 11.179 14.280 2.445 1.00 68.62 313 ILE A O 1
ATOM 2359 N N . HIS A 1 314 ? 9.331 13.581 1.363 1.00 77.19 314 HIS A N 1
ATOM 2360 C CA . HIS A 1 314 ? 8.500 13.473 2.566 1.00 77.19 314 HIS A CA 1
ATOM 2361 C C . HIS A 1 314 ? 8.581 12.077 3.189 1.00 77.19 314 HIS A C 1
ATOM 2363 O O . HIS A 1 314 ? 8.786 11.959 4.400 1.00 77.19 314 HIS A O 1
ATOM 2369 N N . HIS A 1 315 ? 8.497 11.036 2.364 1.00 84.75 315 HIS A N 1
ATOM 2370 C CA . HIS A 1 315 ? 8.653 9.635 2.731 1.00 84.75 315 HIS A CA 1
ATOM 2371 C C . HIS A 1 315 ? 10.012 9.119 2.261 1.00 84.75 315 HIS A C 1
ATOM 2373 O O . HIS A 1 315 ? 10.125 8.521 1.193 1.00 84.75 315 HIS A O 1
ATOM 2379 N N . ARG A 1 316 ? 11.070 9.269 3.067 1.00 88.88 316 ARG A N 1
ATOM 2380 C CA . ARG A 1 316 ? 12.406 8.796 2.651 1.00 88.88 316 ARG A CA 1
ATOM 2381 C C . ARG A 1 316 ? 12.475 7.280 2.425 1.00 88.88 316 ARG A C 1
ATOM 2383 O O . ARG A 1 316 ? 13.381 6.801 1.748 1.00 88.88 316 ARG A O 1
ATOM 2390 N N . THR A 1 317 ? 11.515 6.522 2.958 1.00 90.94 317 THR A N 1
ATOM 2391 C CA . THR A 1 317 ? 11.367 5.080 2.722 1.00 90.94 317 THR A CA 1
ATOM 2392 C C . THR A 1 317 ? 10.801 4.750 1.339 1.00 90.94 317 THR A C 1
ATOM 2394 O O . THR A 1 317 ? 10.922 3.604 0.924 1.00 90.94 317 THR A O 1
ATOM 2397 N N . PHE A 1 318 ? 10.240 5.710 0.591 1.00 91.12 318 PHE A N 1
ATOM 2398 C CA . PHE A 1 318 ? 9.480 5.466 -0.644 1.00 91.12 318 PHE A CA 1
ATOM 2399 C C . PHE A 1 318 ? 10.222 4.567 -1.645 1.00 91.12 318 PHE A C 1
ATOM 2401 O O . PHE A 1 318 ? 9.696 3.545 -2.075 1.00 91.12 318 PHE A O 1
ATOM 2408 N N . ASN A 1 319 ? 11.476 4.885 -1.977 1.00 90.25 319 ASN A N 1
ATOM 2409 C CA . ASN A 1 319 ? 12.249 4.071 -2.923 1.00 90.25 319 ASN A CA 1
ATOM 2410 C C . ASN A 1 319 ? 12.674 2.715 -2.324 1.00 90.25 319 ASN A C 1
ATOM 2412 O O . ASN A 1 319 ? 12.707 1.711 -3.033 1.00 90.25 319 ASN A O 1
ATOM 2416 N N . ALA A 1 320 ? 12.957 2.664 -1.019 1.00 92.75 320 ALA A N 1
ATOM 2417 C CA . ALA A 1 320 ? 13.308 1.428 -0.317 1.00 92.75 320 ALA A CA 1
ATOM 2418 C C . ALA A 1 320 ? 12.127 0.441 -0.255 1.00 92.75 320 ALA A C 1
ATOM 2420 O O . ALA A 1 320 ? 12.315 -0.768 -0.386 1.00 92.75 320 ALA A O 1
ATOM 2421 N N . GLU A 1 321 ? 10.905 0.957 -0.106 1.00 95.75 321 GLU A N 1
ATOM 2422 C CA . GLU A 1 321 ? 9.666 0.184 -0.188 1.00 95.75 321 GLU A CA 1
ATOM 2423 C C . GLU A 1 321 ? 9.523 -0.459 -1.572 1.00 95.75 321 GLU A C 1
ATOM 2425 O O . GLU A 1 321 ? 9.357 -1.675 -1.668 1.00 95.75 321 GLU A O 1
ATOM 2430 N N . LYS A 1 322 ? 9.669 0.326 -2.647 1.00 95.12 322 LYS A N 1
ATOM 2431 C CA . LYS A 1 322 ? 9.577 -0.177 -4.028 1.00 95.12 322 LYS A CA 1
ATOM 2432 C C . LYS A 1 322 ? 10.627 -1.247 -4.345 1.00 95.12 322 LYS A C 1
ATOM 2434 O O . LYS A 1 322 ? 10.281 -2.269 -4.946 1.00 95.12 322 LYS A O 1
ATOM 2439 N N . ASP A 1 323 ? 11.878 -1.041 -3.925 1.00 94.25 323 ASP A N 1
ATOM 2440 C CA . ASP A 1 323 ? 12.949 -2.037 -4.092 1.00 94.25 323 ASP A CA 1
ATOM 2441 C C . ASP A 1 323 ? 12.634 -3.325 -3.324 1.00 94.25 323 ASP A C 1
ATOM 2443 O O . ASP A 1 323 ? 12.769 -4.422 -3.870 1.00 94.25 323 ASP A O 1
ATOM 2447 N N . LEU A 1 324 ? 12.134 -3.217 -2.087 1.00 96.25 324 LEU A N 1
ATOM 2448 C CA . LEU A 1 324 ? 11.723 -4.391 -1.321 1.00 96.25 324 LEU A CA 1
ATOM 2449 C C . LEU A 1 324 ? 10.648 -5.181 -2.072 1.00 96.25 324 LEU A C 1
ATOM 2451 O O . LEU A 1 324 ? 10.832 -6.375 -2.283 1.00 96.25 324 LEU A O 1
ATOM 2455 N N . TRP A 1 325 ? 9.562 -4.542 -2.519 1.00 97.69 325 TRP A N 1
ATOM 2456 C CA . TRP A 1 325 ? 8.484 -5.247 -3.226 1.00 97.69 325 TRP A CA 1
ATOM 2457 C C . TRP A 1 325 ? 8.986 -5.945 -4.491 1.00 97.69 325 TRP A C 1
ATOM 2459 O O . TRP A 1 325 ? 8.576 -7.072 -4.764 1.00 97.69 325 TRP A O 1
ATOM 2469 N N . ARG A 1 326 ? 9.932 -5.330 -5.214 1.00 96.25 326 ARG A N 1
ATOM 2470 C CA . ARG A 1 326 ? 10.606 -5.963 -6.354 1.00 96.25 326 ARG A CA 1
ATOM 2471 C C . ARG A 1 326 ? 11.399 -7.201 -5.930 1.00 96.25 326 ARG A C 1
ATOM 2473 O O . ARG A 1 326 ? 11.282 -8.247 -6.554 1.00 96.25 326 ARG A O 1
ATOM 2480 N N . ARG A 1 327 ? 12.200 -7.107 -4.869 1.00 95.44 327 ARG A N 1
ATOM 2481 C CA . ARG A 1 327 ? 13.053 -8.209 -4.383 1.00 95.44 327 ARG A CA 1
ATOM 2482 C C . ARG A 1 327 ? 12.268 -9.363 -3.769 1.00 95.44 327 ARG A C 1
ATOM 2484 O O . ARG A 1 327 ? 12.778 -10.478 -3.707 1.00 95.44 327 ARG A O 1
ATOM 2491 N N . LEU A 1 328 ? 11.050 -9.097 -3.306 1.00 97.50 328 LEU A N 1
ATOM 2492 C CA . LEU A 1 328 ? 10.123 -10.120 -2.834 1.00 97.50 328 LEU A CA 1
ATOM 2493 C C . LEU A 1 328 ? 9.351 -10.794 -3.980 1.00 97.50 328 LEU A C 1
ATOM 2495 O O . LEU A 1 328 ? 8.718 -11.821 -3.733 1.00 97.50 328 LEU A O 1
ATOM 2499 N N . ALA A 1 329 ? 9.405 -10.272 -5.210 1.00 97.94 329 ALA A N 1
ATOM 2500 C CA . ALA A 1 329 ? 8.682 -10.819 -6.356 1.00 97.94 329 ALA A CA 1
ATOM 2501 C C . ALA A 1 329 ? 9.243 -12.180 -6.803 1.00 97.94 329 ALA A C 1
ATOM 2503 O O . ALA A 1 329 ? 10.455 -12.363 -6.905 1.00 97.94 329 ALA A O 1
ATOM 2504 N N . SER A 1 330 ? 8.363 -13.148 -7.065 1.00 97.50 330 SER A N 1
ATOM 2505 C CA . SER A 1 330 ? 8.705 -14.479 -7.586 1.00 97.50 330 SER A CA 1
ATOM 2506 C C . SER A 1 330 ? 8.667 -14.554 -9.113 1.00 97.50 330 SER A C 1
ATOM 2508 O O . SER A 1 330 ? 9.227 -15.485 -9.692 1.00 97.50 330 SER A O 1
ATOM 2510 N N . ASN A 1 331 ? 8.024 -13.588 -9.771 1.00 97.75 331 ASN A N 1
ATOM 2511 C CA . ASN A 1 331 ? 7.975 -13.470 -11.223 1.00 97.75 331 ASN A CA 1
ATOM 2512 C C . ASN A 1 331 ? 9.160 -12.653 -11.765 1.00 97.75 331 ASN A C 1
ATOM 2514 O O . ASN A 1 331 ? 9.661 -11.737 -11.118 1.00 97.75 331 ASN A O 1
ATOM 2518 N N . SER A 1 332 ? 9.603 -12.975 -12.981 1.00 96.25 332 SER A N 1
ATOM 2519 C CA . SER A 1 332 ? 10.753 -12.326 -13.629 1.00 96.25 332 SER A CA 1
ATOM 2520 C C . SER A 1 332 ? 10.383 -11.132 -14.515 1.00 96.25 332 SER A C 1
ATOM 2522 O O . SER A 1 332 ? 11.263 -10.412 -14.974 1.00 96.25 332 SER A O 1
ATOM 2524 N N . ASP A 1 333 ? 9.099 -10.932 -14.801 1.00 96.81 333 ASP A N 1
ATOM 2525 C CA . ASP A 1 333 ? 8.572 -9.966 -15.771 1.00 96.81 333 ASP A CA 1
ATOM 2526 C C . ASP A 1 333 ? 8.065 -8.661 -15.129 1.00 96.81 333 ASP A C 1
ATOM 2528 O O . ASP A 1 333 ? 7.297 -7.922 -15.746 1.00 96.81 333 ASP A O 1
ATOM 2532 N N . VAL A 1 334 ? 8.527 -8.333 -13.914 1.00 97.44 334 VAL A N 1
ATOM 2533 C CA . VAL A 1 334 ? 8.171 -7.087 -13.203 1.00 97.44 334 VAL A CA 1
ATOM 2534 C C . VAL A 1 334 ? 8.452 -5.846 -14.058 1.00 97.44 334 VAL A C 1
ATOM 2536 O O . VAL A 1 334 ? 7.636 -4.935 -14.092 1.00 97.44 334 VAL A O 1
ATOM 2539 N N . ASP A 1 335 ? 9.560 -5.810 -14.806 1.00 95.81 335 ASP A N 1
ATOM 2540 C CA . ASP A 1 335 ? 9.888 -4.662 -15.670 1.00 95.81 335 ASP A CA 1
ATOM 2541 C C . ASP A 1 335 ? 8.968 -4.513 -16.882 1.00 95.81 335 ASP A C 1
ATOM 2543 O O . ASP A 1 335 ? 8.806 -3.405 -17.387 1.00 95.81 335 ASP A O 1
ATOM 2547 N N . ALA A 1 336 ? 8.393 -5.616 -17.361 1.00 96.06 336 ALA A N 1
ATOM 2548 C CA . ALA A 1 336 ? 7.485 -5.605 -18.500 1.00 96.06 336 ALA A CA 1
ATOM 2549 C C . ALA A 1 336 ? 6.042 -5.314 -18.075 1.00 96.06 336 ALA A C 1
ATOM 2551 O O . ALA A 1 336 ? 5.273 -4.763 -18.858 1.00 96.06 336 ALA A O 1
ATOM 2552 N N . THR A 1 337 ? 5.672 -5.709 -16.857 1.00 97.38 337 THR A N 1
ATOM 2553 C CA . THR A 1 337 ? 4.281 -5.700 -16.393 1.00 97.38 337 THR A CA 1
ATOM 2554 C C . THR A 1 337 ? 3.999 -4.658 -15.323 1.00 97.38 337 THR A C 1
ATOM 2556 O O . THR A 1 337 ? 2.840 -4.323 -15.123 1.00 97.38 337 THR A O 1
ATOM 2559 N N . ASP A 1 338 ? 5.004 -4.155 -14.609 1.00 97.94 338 ASP A N 1
ATOM 2560 C CA . ASP A 1 338 ? 4.822 -3.389 -13.370 1.00 97.94 338 ASP A CA 1
ATOM 2561 C C . ASP A 1 338 ? 4.038 -4.154 -12.286 1.00 97.94 338 ASP A C 1
ATOM 2563 O O . ASP A 1 338 ? 3.438 -3.551 -11.392 1.00 97.94 338 ASP A O 1
ATOM 2567 N N . VAL A 1 339 ? 4.038 -5.491 -12.348 1.00 98.56 339 VAL A N 1
ATOM 2568 C CA . VAL A 1 339 ? 3.381 -6.366 -11.371 1.00 98.56 339 VAL A CA 1
ATOM 2569 C C . VAL A 1 339 ? 4.425 -7.206 -10.652 1.00 98.56 339 VAL A C 1
ATOM 2571 O O . VAL A 1 339 ? 5.139 -7.989 -11.274 1.00 98.56 339 VAL A O 1
ATOM 2574 N N . ALA A 1 340 ? 4.480 -7.082 -9.327 1.00 98.69 340 ALA A N 1
ATOM 2575 C CA . ALA A 1 340 ? 5.215 -8.010 -8.472 1.00 98.69 340 ALA A CA 1
ATOM 2576 C C . ALA A 1 340 ? 4.258 -9.059 -7.897 1.00 98.69 340 ALA A C 1
ATOM 2578 O O . ALA A 1 340 ? 3.305 -8.716 -7.196 1.00 98.69 340 ALA A O 1
ATOM 2579 N N . VAL A 1 341 ? 4.513 -10.332 -8.187 1.00 98.75 341 VAL A N 1
ATOM 2580 C CA . VAL A 1 341 ? 3.800 -11.477 -7.611 1.00 98.75 341 VAL A CA 1
ATOM 2581 C C . VAL A 1 341 ? 4.588 -11.958 -6.401 1.00 98.75 341 VAL A C 1
ATOM 2583 O O . VAL A 1 341 ? 5.741 -12.353 -6.533 1.00 98.75 341 VAL A O 1
ATOM 2586 N N . ILE A 1 342 ? 3.998 -11.891 -5.211 1.00 98.75 342 ILE A N 1
ATOM 2587 C CA . ILE A 1 342 ? 4.685 -12.136 -3.940 1.00 98.75 342 ILE A CA 1
ATOM 2588 C C . ILE A 1 342 ? 3.894 -13.183 -3.144 1.00 98.75 342 ILE A C 1
ATOM 2590 O O . ILE A 1 342 ? 2.685 -13.015 -2.964 1.00 98.75 342 ILE A O 1
ATOM 2594 N N . PRO A 1 343 ? 4.529 -14.256 -2.638 1.00 98.19 343 PRO A N 1
ATOM 2595 C CA . PRO A 1 343 ? 3.843 -15.207 -1.773 1.00 98.19 343 PRO A CA 1
ATOM 2596 C C . PRO A 1 343 ? 3.421 -14.540 -0.459 1.00 98.19 343 PRO A C 1
ATOM 2598 O O . PRO A 1 343 ? 4.193 -13.805 0.162 1.00 98.19 343 PRO A O 1
ATOM 2601 N N . GLY A 1 344 ? 2.211 -14.847 -0.001 1.00 96.75 344 GLY A N 1
ATOM 2602 C CA . GLY A 1 344 ? 1.739 -14.456 1.319 1.00 96.75 344 GLY A CA 1
ATOM 2603 C C . GLY A 1 344 ? 2.613 -15.031 2.433 1.00 96.75 344 GLY A C 1
ATOM 2604 O O . GLY A 1 344 ? 3.152 -16.135 2.327 1.00 96.75 344 GLY A O 1
ATOM 2605 N N . LEU A 1 345 ? 2.743 -14.309 3.545 1.00 94.31 345 LEU A N 1
ATOM 2606 C CA . LEU A 1 345 ? 3.630 -14.675 4.655 1.00 94.31 345 LEU A CA 1
ATOM 2607 C C . LEU A 1 345 ? 3.207 -15.986 5.329 1.00 94.31 345 LEU A C 1
ATOM 2609 O O . LEU A 1 345 ? 4.054 -16.701 5.871 1.00 94.31 345 LEU A O 1
ATOM 2613 N N . SER A 1 346 ? 1.921 -16.344 5.274 1.00 90.50 346 SER A N 1
ATOM 2614 C CA . SER A 1 346 ? 1.411 -17.647 5.724 1.00 90.50 346 SER A CA 1
ATOM 2615 C C . SER A 1 346 ? 2.042 -18.816 4.951 1.00 90.50 346 SER A C 1
ATOM 2617 O O . SER A 1 346 ? 2.245 -19.890 5.517 1.00 90.50 346 SER A O 1
ATOM 2619 N N . ARG A 1 347 ? 2.428 -18.591 3.687 1.00 94.44 347 ARG A N 1
ATOM 2620 C CA . ARG A 1 347 ? 3.010 -19.582 2.770 1.00 94.44 347 ARG A CA 1
ATOM 2621 C C . ARG A 1 347 ? 4.535 -19.686 2.865 1.00 94.44 347 ARG A C 1
ATOM 2623 O O . ARG A 1 347 ? 5.110 -20.629 2.327 1.00 94.44 347 ARG A O 1
ATOM 2630 N N . VAL A 1 348 ? 5.197 -18.758 3.560 1.00 93.88 348 VAL A N 1
ATOM 2631 C CA . VAL A 1 348 ? 6.662 -18.733 3.710 1.00 93.88 348 VAL A CA 1
ATOM 2632 C C . VAL A 1 348 ? 7.097 -19.566 4.917 1.00 93.88 348 VAL A C 1
ATOM 2634 O O . VAL A 1 348 ? 6.697 -19.297 6.054 1.00 93.88 348 VAL A O 1
ATOM 2637 N N . GLN A 1 349 ? 7.948 -20.565 4.693 1.00 94.12 349 GLN A N 1
ATOM 2638 C CA . GLN A 1 349 ? 8.540 -21.381 5.757 1.00 94.12 349 GLN A CA 1
ATOM 2639 C C . GLN A 1 349 ? 9.870 -20.775 6.188 1.00 94.12 349 GLN A C 1
ATOM 2641 O O . GLN A 1 349 ? 10.782 -20.716 5.381 1.00 94.12 349 GLN A O 1
ATOM 2646 N N . CYS A 1 350 ? 9.989 -20.342 7.440 1.00 92.06 350 CYS A N 1
ATOM 2647 C CA . CYS A 1 350 ? 11.215 -19.721 7.937 1.00 92.06 350 CYS A CA 1
ATOM 2648 C C . CYS A 1 350 ? 11.949 -20.645 8.906 1.00 92.06 350 CYS A C 1
ATOM 2650 O O . CYS A 1 350 ? 11.282 -21.374 9.649 1.00 92.06 350 CYS A O 1
ATOM 2652 N N . PRO A 1 351 ? 13.294 -20.604 8.934 1.00 85.75 351 PRO A N 1
ATOM 2653 C CA . PRO A 1 351 ? 14.063 -21.212 10.012 1.00 85.75 351 PRO A CA 1
ATOM 2654 C C . PRO A 1 351 ? 13.552 -20.711 11.368 1.00 85.75 351 PRO A C 1
ATOM 2656 O O . PRO A 1 351 ? 13.153 -19.549 11.487 1.00 85.75 351 PRO A O 1
ATOM 2659 N N . ARG A 1 352 ? 13.505 -21.614 12.351 1.00 66.00 352 ARG A N 1
ATOM 2660 C CA . ARG A 1 352 ? 13.079 -21.292 13.719 1.00 66.00 352 ARG A CA 1
ATOM 2661 C C . ARG A 1 352 ? 14.094 -20.428 14.441 1.00 66.00 352 ARG A C 1
ATOM 2663 O O . ARG A 1 352 ? 15.303 -20.672 14.233 1.00 66.00 352 ARG A O 1
#

Foldseek 3Di:
DDDDDDPDPDDDDDDDDDDDDDDDDDDDDDDDDDDDDDDDDDDDDDDDDDDDPVVVVVVVVVVVVVVVVVPPPPPPPPPPPLPQQWDPQLVVQPALQSLLQVLLCLCPPPPNDQVLWQFPPGHGDAQQAFEEEEEEQAQLLLVAQCLVVNVPGSAYEEEALADLVVCNRRGHNDHAEYEYELVSLVCVLVVHPCVVQDARHAYEYDYFQQPLAPHNPDHLVNSVVSLVSNCVVCVRYGYIYGSNPNQNSVQVVLCNGRVLPGANTTADSSLVRVSVCLARYQKYKYALFADAPSRQVGARGNVDRPHRDDCCNRYVCRSVRRPSLQSQAPDPCCRVGVIGMHGRSVNRDDDD

=== Feature glossary ===
Feature key, reading from the visual/contextual features back to the raw sequence:

Rendered structure images. Structure images are PyMOL renders from six orthogonal camera directions. Cartoon representation draws helices as coils and strands as arrows; sticks shows the backbone as bonds; surface shows the solvent-excluded envelope. Rainbow coloring maps sequence position to hue (blue→red, N→C); chain coloring assigns a distinct color per polypeptide.

Contact-map, Ramachandran, and PAE plots. Three diagnostic plots accompany the record. The Cα contact map visualizes the tertiary structure as a 2D adjacency matrix (8 Å cutoff, sequence-local contacts suppressed). The Ramachandran plot shows the distribution of backbone (φ, ψ) torsions, with points in the α and β basins reflecting secondary structure content. The PAE plot shows AlphaFold's inter-residue confidence as a color matrix.

InterPro / GO / CATH / organism. The annotation block draws on four external resources. InterPro: which protein families and domains the sequence belongs to. GO: standardized terms for what the protein does, what process it participates in, and where in the cell it acts. CATH: which structural fold it has in the CATH hierarchy. Organism: the species of origin.

Nearest PDB structures. Structural nearest neighbors (via Foldseek easy-search vs the PDB). Reported per hit: target PDB id, E-value, and alignment TM-score. A TM-score above ~0.5 is the conventional threshold for 'same fold'.

Predicted aligned error. Predicted aligned error is AlphaFold's pairwise confidence. Unlike pLDDT (per-residue), PAE is per-residue-pair and captures whether two parts of the structure are correctly placed relative to each other. Units are ångströms of expected positional error.

Solvent-accessible surface area. SASA measures how much of the protein is reachable by solvent. It is computed by rolling a water-sized probe over the atomic surface and summing the exposed area (Å²). Per-residue SASA distinguishes core (buried, low SASA) from surface (exposed, high SASA) residues; total SASA is a whole-molecule size measure.

B-factor. Crystallographic B-factors measure how much each atom's electron density is smeared out, in Å². They rise in mobile loops and surface residues a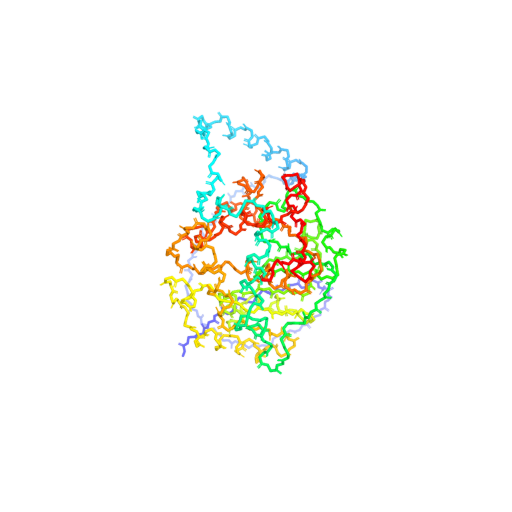nd fall in the buried interior. In AlphaFold models this column is repurposed to hold pLDDT instead.

pLDDT. For AlphaFold models, the B-factor field carries pLDDT — the model's own estimate of local accuracy on a 0–100 scale. Regions with pLDDT<50 should be treated as essentially unmodeled; they often correspond to intrinsically disordered segments.

Backbone torsions (φ/ψ). φ (phi) and ψ (psi) are the two rotatable backbone dihedrals per residue: φ is the C(i-1)–N–Cα–C torsion, ψ is the N–Cα–C–N(i+1) torsion, both in degrees on (−180°, 180°]. α-helical residues cluster near (−60°, −45°); β-strand residues near (−120°, +130°). A Ramachandran plot is simply a scatter of (φ, ψ) for every residue.

Radius of gyration, Cα contacts, bounding box. Radius of gyration (Rg) is the root-mean-square distance of Cα atoms from their centroid — a single number for overall size and compactness. A globular domain of N residues has Rg ≈ 2.2·N^0.38 Å; an extended or disordered chain has a much larger Rg. The Cα contact count is the number of residue pairs whose Cα atoms are within 8 Å and are more than four positions apart in sequence — a standard proxy for tertiary packing density. The bounding box is the smallest axis-aligned box enclosing all Cα atoms.

Secondary structure (3-state, P-SEA). Three-state secondary structure (P-SEA) collapses the eight DSSP classes into helix (a), strand (b), and coil (c). P-SEA assigns these from Cα geometry alone — distances and angles — without requiring backbone oxygens, so it works on any Cα trace.

Secondary structure (8-state, DSSP). Secondary structure is the local, repeating backbone conformation. DSSP classifies it into eight states by reading the hydrogen-bond network: three helix types (H, G, I), two β types (E, B), two non-regular types (T, S), and unstructured coil (-).

Foldseek 3Di. The Foldseek 3Di string encodes local tertiary geometry as a 20-letter alphabet — one character per residue — derived from the relative positions of nearby Cα atoms. Unlike the amino-acid sequence, 3Di is a direct function of the 3D structure, so two proteins with the same fold have similar 3Di strings even at low sequence identity.

mmCIF coordinates. Structure coordinates are given as an mmCIF _atom_site loop: one row per atom with element, residue name, chain id, sequence number, and x/y/z position in Å. Only the four main-chain atoms per residue are included here; side chains are omitted to keep the record compact.

Sequence. This is the polypeptide sequence — one letter per residue, N-terminus first. Length ranges from a few dozen residues for small domains to over a thousand for large multi-domain proteins.